Protein AF-A0A850BSG5-F1 (afdb_monomer)

Radius of gyration: 26.29 Å; Cα contacts (8 Å, |Δi|>4): 274; chains: 1; bounding box: 62×29×89 Å

pLDDT: mean 85.71, std 14.39, range [47.75, 98.56]

Solvent-accessible surface area (backbone atoms only — not comparable to full-atom values): 11241 Å² total; per-residue (Å²): 135,59,75,66,63,56,54,55,53,51,54,53,51,54,56,58,64,73,58,66,82,75,80,79,79,66,82,67,78,82,92,74,75,37,67,26,20,65,45,68,42,54,83,94,47,47,34,34,26,44,60,94,40,81,44,21,54,52,63,38,32,58,56,39,29,69,58,33,51,78,35,64,70,13,22,53,26,18,48,50,9,23,56,29,8,48,50,15,53,50,30,35,51,50,9,50,53,29,34,58,55,13,56,59,10,62,60,17,64,79,26,63,90,78,37,59,67,58,16,50,51,29,36,52,51,10,52,51,33,27,51,53,7,51,50,33,38,54,55,16,50,58,29,40,53,54,12,50,52,24,41,51,48,14,47,48,49,31,25,77,75,36,7,61,62,29,12,39,66,89,71,67,52,62,66,79,78,89,64,78,78,74,78,70,76,80,69,74,89,83,67,79,80,77,82,73,59,74,80,79,70,61,77,79,80,82,134

Sequence (207 aa):
MSSQTLQTLFACALGASLLGCTSGSTSYFPRMVARGELTLRYDNGFTIYGGNRVVAEGYGYEGLSDYVACVPEAASHAKSAESRGQTAITLSTLGVVFGLSGMGGLGGLYFIERDPAVMWAMLGGGVALAVTGVVLGGLSRGAKEDAHGHALDAVNYYNDAVGSFGATCEDLTYPAPAGPAQAAPAAPSGQVPRYTDPAEQAPEPPP

Mean predicted aligned error: 10.5 Å

Secondary structure (DSSP, 8-state):
--HHHHHHHHHHHHHHHHT-----------S---TT-EEEE-SSS-EEEETTEEEEETTT-TTHHHHTTTSHHHHHHHHHHHHHHHHHHHHHHHHHHHHHHHGGGGGGGGGTTT-HHHHHHHHHHHHHHHHHHHHHHHHHHHHHHHHHHHHHHHHHHHHHHTGGGT--TTT--PPPP--SPPPPP---TT-------GGGGSPPPP-

Foldseek 3Di:
DDPVVVVVVVVVVVVVVVVPPPPDADADDDPDWFQQAWDWGDDPATFIDRRPDTQAGHQQLPNQLVFLVVQVQLNVLSVLLNVLSVLLVVLLVQLVVLLVVLVQLCVLVVCVPPDVVSSCVSNVSSVVSNVSSVVSNVVSVVSSVSSVVSNVSSSVSSCVPQGVQRHTPVGSDGDDPPPPDDPDPPDPPDDDPPPDDPVVPPDDDDD

Nearest PDB structures (foldseek):
  2b5u-assembly2_C  TM=6.614E-01  e=1.528E+00  Escherichia coli
  7a0g-assembly1_FFF  TM=5.416E-01  e=9.833E-01  Serratia marcescens

Structure (mmCIF, N/CA/C/O backbone):
data_AF-A0A850BSG5-F1
#
_entry.id   AF-A0A850BSG5-F1
#
loop_
_atom_site.group_PDB
_atom_site.id
_atom_site.type_symbol
_atom_site.label_atom_id
_atom_site.label_alt_id
_atom_site.label_comp_id
_atom_site.label_asym_id
_atom_site.label_entity_id
_atom_site.label_seq_id
_atom_site.pdbx_PDB_ins_code
_atom_site.Cartn_x
_atom_site.Cartn_y
_atom_site.Cartn_z
_atom_site.occupancy
_atom_site.B_iso_or_equiv
_atom_site.auth_seq_id
_atom_site.auth_comp_id
_atom_site.auth_asym_id
_atom_site.auth_atom_id
_atom_site.pdbx_PDB_model_num
ATOM 1 N N . MET A 1 1 ? 39.739 -19.064 -18.554 1.00 52.19 1 MET A N 1
ATOM 2 C CA . MET A 1 1 ? 38.374 -18.517 -18.382 1.00 52.19 1 MET A CA 1
ATOM 3 C C . MET A 1 1 ? 38.121 -17.527 -19.500 1.00 52.19 1 MET A C 1
ATOM 5 O O . MET A 1 1 ? 38.971 -16.680 -19.736 1.00 52.19 1 MET A O 1
ATOM 9 N N . SER A 1 2 ? 37.026 -17.695 -20.241 1.00 62.06 2 SER A N 1
ATOM 10 C CA . SER A 1 2 ? 36.690 -16.833 -21.381 1.00 62.06 2 SER A CA 1
ATOM 11 C C . SER A 1 2 ? 36.275 -15.443 -20.887 1.00 62.06 2 SER A C 1
ATOM 13 O O . SER A 1 2 ? 35.616 -15.324 -19.852 1.00 62.06 2 SER A O 1
ATOM 15 N N . SER A 1 3 ? 36.621 -14.391 -21.628 1.00 66.88 3 SER A N 1
ATOM 16 C CA . SER A 1 3 ? 36.173 -13.015 -21.354 1.00 66.88 3 SER A CA 1
ATOM 17 C C . SER A 1 3 ? 34.642 -12.922 -21.195 1.00 66.88 3 SER A C 1
ATOM 19 O O . SER A 1 3 ? 34.152 -12.177 -20.347 1.00 66.88 3 SER A O 1
ATOM 21 N N . GLN A 1 4 ? 33.892 -13.791 -21.887 1.00 63.50 4 GLN A N 1
ATOM 22 C CA . GLN A 1 4 ? 32.432 -13.884 -21.776 1.00 63.50 4 GLN A CA 1
ATOM 23 C C . GLN A 1 4 ? 31.956 -14.366 -20.394 1.00 63.50 4 GLN A C 1
ATOM 25 O O . GLN A 1 4 ? 31.006 -13.816 -19.839 1.00 63.50 4 GLN A O 1
ATOM 30 N N . THR A 1 5 ? 32.639 -15.338 -19.776 1.00 64.94 5 THR A N 1
ATOM 31 C CA . THR A 1 5 ? 32.264 -15.818 -18.430 1.00 64.94 5 THR A CA 1
ATOM 32 C C . THR A 1 5 ? 32.451 -14.748 -17.351 1.00 64.94 5 THR A C 1
ATOM 34 O O . THR A 1 5 ? 31.674 -14.704 -16.402 1.00 64.94 5 THR A O 1
ATOM 37 N N . LEU A 1 6 ? 33.420 -13.840 -17.518 1.00 65.50 6 LEU A N 1
ATOM 38 C CA . LEU A 1 6 ? 33.676 -12.765 -16.556 1.00 65.50 6 LEU A CA 1
ATOM 39 C C . LEU A 1 6 ? 32.622 -11.644 -16.646 1.00 65.50 6 LEU A C 1
ATOM 41 O O . LEU A 1 6 ? 32.159 -11.160 -15.618 1.00 65.50 6 LEU A O 1
ATOM 45 N N . GLN A 1 7 ? 32.196 -11.273 -17.861 1.00 64.38 7 GLN A N 1
ATOM 46 C CA . GLN A 1 7 ? 31.157 -10.253 -18.074 1.00 64.38 7 GLN A CA 1
ATOM 47 C C . GLN A 1 7 ? 29.779 -10.701 -17.568 1.00 64.38 7 GLN A C 1
ATOM 49 O O . GLN A 1 7 ? 29.060 -9.910 -16.959 1.00 64.38 7 GLN A O 1
ATOM 54 N N . THR A 1 8 ? 29.434 -11.978 -17.761 1.00 64.81 8 THR A N 1
ATOM 55 C CA . THR A 1 8 ? 28.136 -12.521 -17.319 1.00 64.81 8 THR A CA 1
ATOM 56 C C . THR A 1 8 ? 28.024 -12.538 -15.787 1.00 64.81 8 THR A C 1
ATOM 58 O O . THR A 1 8 ? 26.991 -12.173 -15.231 1.00 64.81 8 THR A O 1
ATOM 61 N N . LEU A 1 9 ? 29.115 -12.881 -15.091 1.00 62.78 9 LEU A N 1
ATOM 62 C CA . LEU A 1 9 ? 29.182 -12.858 -13.625 1.00 62.78 9 LEU A CA 1
ATOM 63 C C . LEU A 1 9 ? 29.099 -11.434 -13.053 1.00 62.78 9 LEU A C 1
ATOM 65 O O . LEU A 1 9 ? 28.427 -11.224 -12.045 1.00 62.78 9 LEU A O 1
ATOM 69 N N . PHE A 1 10 ? 29.722 -10.448 -13.709 1.00 66.69 10 PHE A N 1
ATOM 70 C CA . PHE A 1 10 ? 29.686 -9.052 -13.258 1.00 66.69 10 PHE A CA 1
ATOM 71 C C . PHE A 1 10 ? 28.290 -8.422 -13.399 1.00 66.69 10 PHE A C 1
ATOM 73 O O . PHE A 1 10 ? 27.850 -7.710 -12.498 1.00 66.69 10 PHE A O 1
ATOM 80 N N . ALA A 1 11 ? 27.561 -8.722 -14.481 1.00 59.66 11 ALA A N 1
ATOM 81 C CA . ALA A 1 11 ? 26.198 -8.225 -14.688 1.00 59.66 11 ALA A CA 1
ATOM 82 C C . ALA A 1 11 ? 25.203 -8.788 -13.652 1.00 59.66 11 ALA A C 1
ATOM 84 O O . ALA A 1 11 ? 24.397 -8.039 -13.098 1.00 59.66 11 ALA A O 1
ATOM 85 N N . CYS A 1 12 ? 25.300 -10.082 -13.322 1.00 55.66 12 CYS A N 1
ATOM 86 C CA . CYS A 1 12 ? 24.490 -10.685 -12.259 1.00 55.66 12 CYS A CA 1
ATOM 87 C C . CYS A 1 12 ? 24.839 -10.131 -10.868 1.00 55.66 12 CYS A C 1
ATOM 89 O O . CYS A 1 12 ? 23.937 -9.890 -10.066 1.00 55.66 12 CYS A O 1
ATOM 91 N N . ALA A 1 13 ? 26.122 -9.884 -10.586 1.00 56.09 13 ALA A N 1
ATOM 92 C CA . ALA A 1 13 ? 26.559 -9.332 -9.304 1.00 56.09 13 ALA A CA 1
ATOM 93 C C . ALA A 1 13 ? 26.114 -7.868 -9.104 1.00 56.09 13 ALA A C 1
ATOM 95 O O . ALA A 1 13 ? 25.699 -7.506 -8.000 1.00 56.09 13 ALA A O 1
ATOM 96 N N . LEU A 1 14 ? 26.120 -7.040 -10.160 1.00 57.16 14 LEU A N 1
ATOM 97 C CA . LEU A 1 14 ? 25.603 -5.6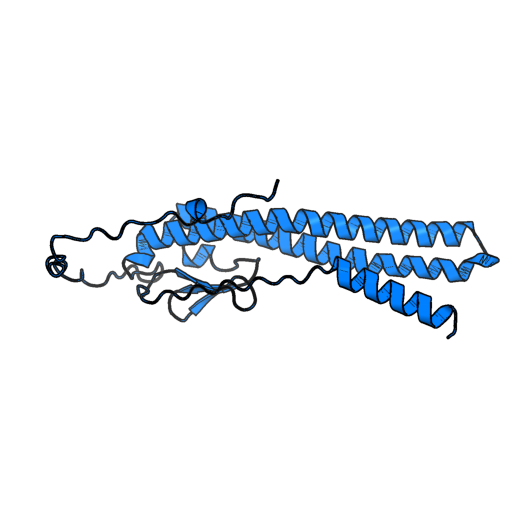64 -10.093 1.00 57.16 14 LEU A CA 1
ATOM 98 C C . LEU A 1 14 ? 24.073 -5.629 -9.927 1.00 57.16 14 LEU A C 1
ATOM 100 O O . LEU A 1 14 ? 23.552 -4.827 -9.155 1.00 57.16 14 LEU A O 1
ATOM 104 N N . GLY A 1 15 ? 23.351 -6.531 -10.601 1.00 59.12 15 GLY A N 1
ATOM 105 C CA . GLY A 1 15 ? 21.902 -6.670 -10.433 1.00 59.12 15 GLY A CA 1
ATOM 106 C C . GLY A 1 15 ? 21.505 -7.093 -9.014 1.00 59.12 15 GLY A C 1
ATOM 107 O O . GLY A 1 15 ? 20.565 -6.544 -8.448 1.00 59.12 15 GLY A O 1
ATOM 108 N N . ALA A 1 16 ? 22.256 -8.016 -8.404 1.00 55.72 16 ALA A N 1
ATOM 109 C CA . ALA A 1 16 ? 21.982 -8.504 -7.051 1.00 55.72 16 ALA A CA 1
ATOM 110 C C . ALA A 1 16 ? 22.294 -7.475 -5.947 1.00 55.72 16 ALA A C 1
ATOM 112 O O . ALA A 1 16 ? 21.615 -7.448 -4.924 1.00 55.72 16 ALA A O 1
ATOM 113 N N . SER A 1 17 ? 23.292 -6.609 -6.151 1.00 55.59 17 SER A N 1
ATOM 114 C CA . SER A 1 17 ? 23.687 -5.582 -5.173 1.00 55.59 17 SER A CA 1
ATOM 115 C C . SER A 1 17 ? 22.779 -4.346 -5.187 1.00 55.59 17 SER A C 1
ATOM 117 O O . SER A 1 17 ? 22.576 -3.735 -4.141 1.00 55.59 17 SER A O 1
ATOM 119 N N . LEU A 1 18 ? 22.152 -4.020 -6.325 1.00 53.94 18 LEU A N 1
ATOM 120 C CA . LEU A 1 18 ? 21.137 -2.957 -6.414 1.00 53.94 18 LEU A CA 1
ATOM 121 C C . LEU A 1 18 ? 19.767 -3.364 -5.852 1.00 53.94 18 LEU A C 1
ATOM 123 O O . LEU A 1 18 ? 18.946 -2.496 -5.560 1.00 53.94 18 LEU A O 1
ATOM 127 N N . LEU A 1 19 ? 19.512 -4.665 -5.690 1.00 54.53 19 LEU A N 1
ATOM 128 C CA . LEU A 1 19 ? 18.231 -5.164 -5.188 1.00 54.53 19 LEU A CA 1
ATOM 129 C C . LEU A 1 19 ? 18.102 -5.133 -3.664 1.00 54.53 19 LEU A C 1
ATOM 131 O O . LEU A 1 19 ? 16.996 -5.359 -3.191 1.00 54.53 19 LEU A O 1
ATOM 135 N N . GLY A 1 20 ? 19.167 -4.801 -2.917 1.00 47.75 20 GLY A N 1
ATOM 136 C CA . GLY A 1 20 ? 19.088 -4.303 -1.535 1.00 47.75 20 GLY A CA 1
ATOM 137 C C . GLY A 1 20 ? 18.032 -4.976 -0.651 1.00 47.75 20 GLY A C 1
ATOM 138 O O . GLY A 1 20 ? 17.283 -4.283 0.034 1.00 47.75 20 GLY A O 1
ATOM 139 N N . CYS A 1 21 ? 17.930 -6.308 -0.697 1.00 55.12 21 CYS A N 1
ATOM 140 C CA . CYS A 1 21 ? 16.940 -7.077 0.054 1.00 55.12 21 CYS A CA 1
ATOM 141 C C . CYS A 1 2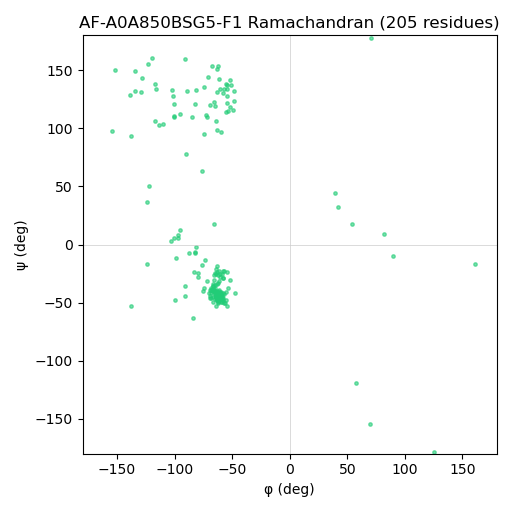1 ? 17.343 -7.163 1.532 1.00 55.12 21 CYS A C 1
ATOM 143 O O . CYS A 1 21 ? 17.626 -8.242 2.046 1.00 55.12 21 CYS A O 1
ATOM 145 N N . THR A 1 22 ? 17.403 -6.033 2.233 1.00 52.66 22 THR A N 1
ATOM 146 C CA . THR A 1 22 ? 17.451 -6.031 3.696 1.00 52.66 22 THR A CA 1
ATOM 147 C C . THR A 1 22 ? 16.012 -5.978 4.197 1.00 52.66 22 THR A C 1
ATOM 149 O O . THR A 1 22 ? 15.486 -4.922 4.542 1.00 52.66 22 THR A O 1
ATOM 152 N N . SER A 1 23 ? 15.324 -7.116 4.168 1.00 58.62 23 SER A N 1
ATOM 153 C CA . SER A 1 23 ? 14.007 -7.237 4.791 1.00 58.62 23 SER A CA 1
ATOM 154 C C . SER A 1 23 ? 14.198 -7.303 6.305 1.00 58.62 23 SER A C 1
ATOM 156 O O . SER A 1 23 ? 14.479 -8.364 6.856 1.00 58.62 23 SER A O 1
ATOM 158 N N . GLY A 1 24 ? 14.099 -6.161 6.984 1.00 55.75 24 GLY A N 1
ATOM 159 C CA . GLY A 1 24 ? 13.964 -6.141 8.436 1.00 55.75 24 G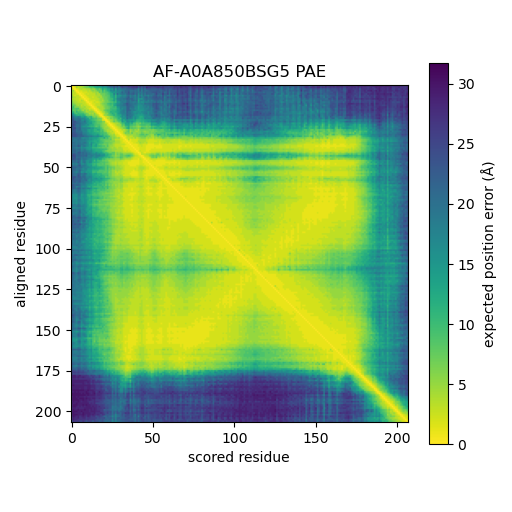LY A CA 1
ATOM 160 C C . GLY A 1 24 ? 12.567 -6.630 8.804 1.00 55.75 24 GLY A C 1
ATOM 161 O O . GLY A 1 24 ? 11.592 -5.937 8.532 1.00 55.75 24 GLY A O 1
ATOM 162 N N . SER A 1 25 ? 12.453 -7.824 9.385 1.00 58.16 25 SER A N 1
ATOM 163 C CA . SER A 1 25 ? 11.180 -8.306 9.923 1.00 58.16 25 SER A CA 1
ATOM 164 C C . SER A 1 25 ? 11.007 -7.764 11.338 1.00 58.16 25 SER A C 1
ATOM 166 O O . SER A 1 25 ? 11.709 -8.190 12.258 1.00 58.16 25 SER A O 1
ATOM 168 N N . THR A 1 26 ? 10.080 -6.833 11.530 1.00 61.78 26 THR A N 1
ATOM 169 C CA . THR A 1 26 ? 9.620 -6.453 12.866 1.00 61.78 26 THR A CA 1
ATOM 170 C C . THR A 1 26 ? 8.288 -7.148 13.117 1.00 61.78 26 THR A C 1
ATOM 172 O O . THR A 1 26 ? 7.276 -6.857 12.488 1.00 61.78 26 THR A O 1
ATOM 175 N N . SER A 1 27 ? 8.282 -8.123 14.023 1.00 63.88 27 SER A N 1
ATOM 176 C CA . SER A 1 27 ? 7.050 -8.795 14.427 1.00 63.88 27 SER A CA 1
ATOM 177 C C . SER A 1 27 ? 6.577 -8.223 15.760 1.00 63.88 27 SER A C 1
ATOM 179 O O . SER A 1 27 ? 7.205 -8.459 16.794 1.00 63.88 27 SER A O 1
ATOM 181 N N . TYR A 1 28 ? 5.475 -7.478 15.745 1.00 68.12 28 TYR A N 1
ATOM 182 C CA . TYR A 1 28 ? 4.747 -7.109 16.954 1.00 68.12 28 TYR A CA 1
ATOM 183 C C . TYR A 1 28 ? 3.537 -8.033 17.100 1.00 68.12 28 TYR A C 1
ATOM 185 O O . TYR A 1 28 ? 2.690 -8.096 16.213 1.00 68.12 28 TYR A O 1
ATOM 193 N N . PHE A 1 29 ? 3.467 -8.756 18.217 1.00 73.56 29 PHE A N 1
ATOM 194 C CA . PHE A 1 29 ? 2.321 -9.593 18.564 1.00 73.56 29 PHE A CA 1
ATOM 195 C C . PHE A 1 29 ? 1.694 -9.052 19.854 1.00 73.56 29 PHE A C 1
ATOM 197 O O . PHE A 1 29 ? 2.288 -9.223 20.927 1.00 73.56 29 PHE A O 1
ATOM 204 N N . PRO A 1 30 ? 0.528 -8.385 19.786 1.00 74.44 30 PRO A N 1
ATOM 205 C CA . PRO A 1 30 ? -0.164 -7.940 20.986 1.00 74.44 30 PRO A CA 1
ATOM 206 C C . PRO A 1 30 ? -0.566 -9.162 21.820 1.00 74.44 30 PRO A C 1
ATOM 208 O O . PRO A 1 30 ? -1.100 -10.141 21.302 1.00 74.44 30 PRO A O 1
ATOM 211 N N . ARG A 1 31 ? -0.271 -9.132 23.126 1.00 75.94 31 ARG A N 1
ATOM 212 C CA . ARG A 1 31 ? -0.580 -10.250 24.040 1.00 75.94 31 ARG A CA 1
ATOM 213 C C . ARG A 1 31 ? -2.041 -10.277 24.481 1.00 75.94 31 ARG A C 1
ATOM 215 O O . ARG A 1 31 ? -2.530 -11.325 24.887 1.00 75.94 31 ARG A O 1
ATOM 222 N N . MET A 1 32 ? -2.697 -9.125 24.449 1.00 80.44 32 MET A N 1
ATOM 223 C CA . MET A 1 32 ? -4.085 -8.923 24.844 1.00 80.44 32 MET A CA 1
ATOM 224 C C . MET A 1 32 ? -4.685 -7.982 23.810 1.00 80.44 32 MET A C 1
ATOM 226 O O . MET A 1 32 ? -4.088 -6.948 23.528 1.00 80.44 32 MET A O 1
ATOM 230 N N . VAL A 1 33 ? -5.818 -8.371 23.242 1.00 89.06 33 VAL A N 1
ATOM 231 C CA . VAL A 1 33 ? -6.535 -7.586 22.240 1.00 89.06 33 VAL A CA 1
ATOM 232 C C . VAL A 1 33 ? -8.003 -7.602 22.618 1.00 89.06 33 VAL A C 1
ATOM 234 O O . VAL A 1 33 ? -8.541 -8.674 22.924 1.00 89.06 33 VAL A O 1
ATOM 237 N N . ALA A 1 34 ? -8.657 -6.446 22.628 1.00 91.00 34 ALA A N 1
ATOM 238 C CA . ALA A 1 34 ? -10.098 -6.418 22.821 1.00 91.00 34 ALA A CA 1
ATOM 239 C C . ALA A 1 34 ? -10.805 -7.042 21.604 1.00 91.00 34 ALA A C 1
ATOM 241 O O . ALA A 1 34 ? -10.290 -7.028 20.488 1.00 91.00 34 ALA A O 1
ATOM 242 N N . ARG A 1 35 ? -12.012 -7.591 21.806 1.00 90.81 35 ARG A N 1
ATOM 243 C CA . ARG A 1 35 ? -12.793 -8.289 20.759 1.00 90.81 35 ARG A CA 1
ATOM 244 C C . ARG A 1 35 ? -12.868 -7.507 19.445 1.00 90.81 35 ARG A C 1
ATOM 246 O O . ARG A 1 35 ? -12.810 -8.107 18.377 1.00 90.81 35 ARG A O 1
ATOM 253 N N . GLY A 1 36 ? -13.058 -6.196 19.547 1.00 93.19 36 GLY A N 1
ATOM 254 C CA . GLY A 1 36 ? -13.253 -5.320 18.404 1.00 93.19 36 GLY A CA 1
ATOM 255 C C . GLY A 1 36 ? -12.038 -4.494 18.016 1.00 93.19 36 GLY A C 1
ATOM 256 O O . GLY A 1 36 ? -12.159 -3.695 17.096 1.00 93.19 36 GLY A O 1
ATOM 257 N N . GLU A 1 37 ? -10.901 -4.665 18.686 1.00 95.81 37 GLU A N 1
ATOM 258 C CA . GLU A 1 37 ? -9.678 -3.911 18.427 1.00 95.81 37 GLU A CA 1
ATOM 259 C C . GLU A 1 37 ? -9.010 -4.384 17.133 1.00 95.81 37 GLU A C 1
ATOM 261 O O . GLU A 1 37 ? -8.895 -5.582 16.852 1.00 95.81 37 GLU A O 1
ATOM 266 N N . LEU A 1 38 ? -8.583 -3.412 16.331 1.00 96.50 38 LEU A N 1
ATOM 267 C CA . LEU A 1 38 ? -7.815 -3.645 15.124 1.00 96.50 38 LEU A CA 1
ATOM 268 C C . LEU A 1 38 ? -6.342 -3.846 15.468 1.00 96.50 38 LEU A C 1
ATOM 270 O O . LEU A 1 38 ? -5.745 -3.053 16.194 1.00 96.50 38 LEU A O 1
ATOM 274 N N . THR A 1 39 ? -5.741 -4.883 14.894 1.00 95.00 39 THR A N 1
ATOM 275 C CA . THR A 1 39 ? -4.316 -5.190 15.039 1.00 95.00 39 THR A CA 1
ATOM 276 C C . THR A 1 39 ? -3.618 -5.252 13.700 1.00 95.00 39 THR A C 1
ATOM 278 O O . THR A 1 39 ? -4.226 -5.502 12.661 1.00 95.00 39 THR A O 1
ATOM 281 N N . LEU A 1 40 ? -2.313 -5.017 13.741 1.00 93.19 40 LEU A N 1
ATOM 282 C CA . LEU A 1 40 ? -1.453 -4.920 12.575 1.00 93.19 40 LEU A CA 1
ATOM 283 C C . LEU A 1 40 ? -0.438 -6.054 12.609 1.00 93.19 40 LEU A C 1
ATOM 285 O O . LEU A 1 40 ? 0.187 -6.294 13.644 1.00 93.19 40 LEU A O 1
ATOM 289 N N . ARG A 1 41 ? -0.252 -6.732 11.479 1.00 90.44 41 ARG A N 1
ATOM 290 C CA . ARG A 1 41 ? 0.780 -7.761 11.307 1.00 90.44 41 ARG A CA 1
ATOM 291 C C . ARG A 1 41 ? 1.608 -7.476 10.060 1.00 90.44 41 ARG A C 1
ATOM 293 O O . ARG A 1 41 ? 1.072 -7.021 9.053 1.00 90.44 41 ARG A O 1
ATOM 300 N N . TYR A 1 42 ? 2.904 -7.772 10.158 1.00 84.88 42 TYR A N 1
ATOM 301 C CA . TYR A 1 42 ? 3.920 -7.530 9.128 1.00 84.88 42 TYR A CA 1
ATOM 302 C C . TYR A 1 42 ? 4.617 -8.837 8.723 1.00 84.88 42 TYR A C 1
ATOM 304 O O . TYR A 1 42 ? 5.841 -8.934 8.753 1.00 84.88 42 TYR A O 1
ATOM 312 N N . ASP A 1 43 ? 3.837 -9.870 8.397 1.00 76.94 43 ASP A N 1
ATOM 313 C CA . ASP A 1 43 ? 4.394 -11.182 8.042 1.00 76.94 43 ASP A CA 1
ATOM 314 C C . ASP A 1 43 ? 4.800 -11.226 6.553 1.00 76.94 43 ASP A C 1
ATOM 316 O O . ASP A 1 43 ? 5.979 -11.332 6.233 1.00 76.94 43 ASP A O 1
ATOM 320 N N . ASN A 1 44 ? 3.837 -11.074 5.634 1.00 71.25 44 ASN A N 1
ATOM 321 C CA . ASN A 1 44 ? 4.045 -11.074 4.172 1.00 71.25 44 ASN A CA 1
ATOM 322 C C . ASN A 1 44 ? 3.512 -9.790 3.516 1.00 71.25 44 ASN A C 1
ATOM 324 O O . ASN A 1 44 ? 2.949 -9.799 2.423 1.00 71.25 44 ASN A O 1
ATOM 328 N N . GLY A 1 45 ? 3.669 -8.673 4.218 1.00 77.69 45 GLY A N 1
ATOM 329 C CA . GLY A 1 45 ? 3.036 -7.405 3.887 1.00 77.69 45 GLY A CA 1
ATOM 330 C C . GLY A 1 45 ? 2.247 -6.874 5.071 1.00 77.69 45 GLY A C 1
ATOM 331 O O . GLY A 1 45 ? 2.252 -7.460 6.152 1.00 77.69 45 GLY A O 1
ATOM 332 N N . PHE A 1 46 ? 1.609 -5.730 4.864 1.00 87.62 46 PHE A N 1
ATOM 333 C CA . PHE A 1 46 ? 0.791 -5.091 5.881 1.00 87.62 46 PHE A CA 1
ATOM 334 C C . PHE A 1 46 ? -0.591 -5.741 5.894 1.00 87.62 46 PHE A C 1
ATOM 336 O O . PHE A 1 46 ? -1.285 -5.729 4.880 1.00 87.62 46 PHE A O 1
ATOM 343 N N . THR A 1 47 ? -1.001 -6.310 7.021 1.00 93.56 47 THR A N 1
ATOM 344 C CA . THR A 1 47 ? -2.343 -6.882 7.165 1.00 93.56 47 THR A CA 1
ATOM 345 C C . THR A 1 47 ? -2.997 -6.347 8.428 1.00 93.56 47 THR A C 1
ATOM 347 O O . THR A 1 47 ? -2.398 -6.373 9.506 1.00 93.56 47 THR A O 1
ATOM 350 N N . ILE A 1 48 ? -4.234 -5.877 8.286 1.00 95.56 48 ILE A N 1
ATOM 351 C CA . ILE A 1 48 ? -5.072 -5.379 9.374 1.00 95.56 48 ILE A CA 1
ATOM 352 C C . ILE A 1 48 ? -6.072 -6.469 9.745 1.00 95.56 48 ILE A C 1
ATOM 354 O O . ILE A 1 48 ? -6.786 -6.985 8.884 1.00 95.56 48 ILE A O 1
ATOM 358 N N . TYR A 1 49 ? -6.141 -6.800 11.029 1.00 95.69 49 TYR A N 1
ATOM 359 C CA . TYR A 1 49 ? -7.043 -7.805 11.581 1.00 95.69 49 TYR A CA 1
ATOM 360 C C . TYR A 1 49 ? -8.021 -7.179 12.567 1.00 95.69 49 TYR A C 1
ATOM 362 O O . TYR A 1 49 ? -7.609 -6.403 13.419 1.00 95.69 49 TYR A O 1
ATOM 370 N N . GLY A 1 50 ? -9.287 -7.583 12.499 1.00 94.69 50 GLY A N 1
ATOM 371 C CA . GLY A 1 50 ? -10.290 -7.372 13.543 1.00 94.69 50 GLY A CA 1
ATOM 372 C C . GLY A 1 50 ? -10.619 -8.719 14.176 1.00 94.69 50 GLY A C 1
ATOM 373 O O . GLY A 1 50 ? -11.276 -9.560 13.555 1.00 94.69 50 GLY A O 1
ATOM 374 N N . GLY A 1 51 ? -10.093 -8.979 15.374 1.00 90.44 51 GLY A N 1
ATOM 375 C CA . GLY A 1 51 ? -10.101 -10.326 15.951 1.00 90.44 51 GLY A CA 1
ATOM 376 C C . GLY A 1 51 ? -9.394 -11.342 15.038 1.00 90.44 51 GLY A C 1
ATOM 377 O O . GLY A 1 51 ? -8.214 -11.197 14.737 1.00 90.44 51 GLY A O 1
ATOM 378 N N . ASN A 1 52 ? -10.120 -12.365 14.572 1.00 89.81 52 ASN A N 1
ATOM 379 C CA . ASN A 1 52 ? -9.588 -13.414 13.683 1.00 89.81 52 ASN A CA 1
ATOM 380 C C . ASN A 1 52 ? -9.883 -13.178 12.190 1.00 89.81 52 ASN A C 1
ATOM 382 O O . ASN A 1 52 ? -9.615 -14.053 11.366 1.00 89.81 52 ASN A O 1
ATOM 386 N N . ARG A 1 53 ? -10.475 -12.035 11.829 1.00 93.69 53 ARG A N 1
ATOM 387 C CA . ARG A 1 53 ? -10.836 -11.701 10.448 1.00 93.69 53 ARG A CA 1
ATOM 388 C C . ARG A 1 53 ? -9.819 -10.729 9.865 1.00 93.69 53 ARG A C 1
ATOM 390 O O . ARG A 1 53 ? -9.503 -9.721 10.492 1.00 93.69 53 ARG A O 1
ATOM 397 N N . VAL A 1 54 ? -9.360 -11.011 8.648 1.00 95.56 54 VAL A N 1
ATOM 398 C CA . VAL A 1 54 ? -8.620 -10.033 7.842 1.00 95.56 54 VAL A CA 1
ATOM 399 C C . VAL A 1 54 ? -9.595 -8.937 7.423 1.00 95.56 54 VAL A C 1
ATOM 401 O O . VAL A 1 54 ? -10.616 -9.217 6.794 1.00 95.56 54 VAL A O 1
ATOM 404 N N . VAL A 1 55 ? -9.292 -7.708 7.822 1.00 96.75 55 VAL A N 1
ATOM 405 C CA . VAL A 1 55 ? -10.063 -6.509 7.478 1.00 96.75 55 VAL A CA 1
ATOM 406 C C . VAL A 1 55 ? -9.523 -5.889 6.201 1.00 96.75 55 VAL A C 1
ATOM 408 O O . VAL A 1 55 ? -10.303 -5.545 5.324 1.00 96.75 55 VAL A O 1
ATOM 411 N N . ALA A 1 56 ? -8.199 -5.793 6.090 1.00 96.62 56 ALA A N 1
ATOM 412 C CA . ALA A 1 56 ? -7.527 -5.285 4.906 1.00 96.62 56 ALA A CA 1
ATOM 413 C C . ALA A 1 56 ? -6.135 -5.913 4.761 1.00 96.62 56 ALA A C 1
ATOM 415 O O . ALA A 1 56 ? -5.485 -6.237 5.760 1.00 96.62 56 ALA A O 1
ATOM 416 N N . GLU A 1 57 ? -5.661 -6.064 3.524 1.00 94.12 57 GLU A N 1
ATOM 417 C CA . GLU A 1 57 ? -4.362 -6.665 3.213 1.00 94.12 57 GLU A CA 1
ATOM 418 C C . GLU A 1 57 ? -3.581 -5.849 2.173 1.00 94.12 57 GLU A C 1
ATOM 420 O O . GLU A 1 57 ? -4.134 -5.206 1.276 1.00 94.12 57 GLU A O 1
ATOM 425 N N . GLY A 1 58 ? -2.257 -5.902 2.293 1.00 91.44 58 GLY A N 1
ATOM 426 C CA . GLY A 1 58 ? -1.320 -5.288 1.373 1.00 91.44 58 GLY A CA 1
ATOM 427 C C . GLY A 1 58 ? -1.334 -3.766 1.454 1.00 91.44 58 GLY A C 1
ATOM 428 O O . GLY A 1 58 ? -1.656 -3.164 2.474 1.00 91.44 58 GLY A O 1
ATOM 429 N N . TYR A 1 59 ? -0.947 -3.135 0.348 1.00 90.62 59 TYR A N 1
ATOM 430 C CA . TYR A 1 59 ? -0.898 -1.676 0.244 1.00 90.62 59 TYR A CA 1
ATOM 431 C C . TYR A 1 59 ? -2.230 -1.063 -0.191 1.00 90.62 59 TYR A C 1
ATOM 433 O O . TYR A 1 59 ? -2.323 0.153 -0.234 1.00 90.62 59 TYR A O 1
ATOM 441 N N . GLY A 1 60 ? -3.222 -1.873 -0.575 1.00 92.38 60 GLY A N 1
ATOM 442 C CA . GLY A 1 60 ? -4.485 -1.384 -1.132 1.00 92.38 60 GLY A CA 1
ATOM 443 C C . GLY A 1 60 ? -5.502 -0.964 -0.076 1.00 92.38 60 GLY A C 1
ATOM 444 O O . GLY A 1 60 ? -6.370 -0.159 -0.384 1.00 92.38 60 GLY A O 1
ATOM 445 N N . TYR A 1 61 ? -5.387 -1.493 1.146 1.00 96.06 61 TYR A N 1
ATOM 446 C CA . TYR A 1 61 ? -6.274 -1.210 2.283 1.00 96.06 61 TYR A CA 1
ATOM 447 C C . TYR A 1 61 ? -7.771 -1.425 2.037 1.00 96.06 61 TYR A C 1
ATOM 449 O O . TYR A 1 61 ? -8.593 -0.933 2.803 1.00 96.06 61 TYR A O 1
ATOM 457 N N . GLU A 1 62 ? -8.127 -2.165 0.988 1.00 96.31 62 GLU A N 1
ATOM 458 C CA . GLU A 1 62 ? -9.513 -2.360 0.579 1.00 96.31 62 GLU A CA 1
ATOM 459 C C . GLU A 1 62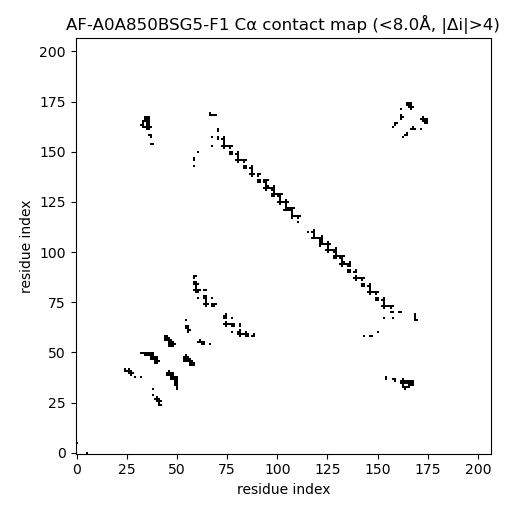 ? -10.336 -2.984 1.714 1.00 96.31 62 GLU A C 1
ATOM 461 O O . GLU A 1 62 ? -9.923 -3.976 2.317 1.00 96.31 62 GLU A O 1
ATOM 466 N N . GLY A 1 63 ? -11.487 -2.374 2.007 1.00 96.06 63 GLY A N 1
ATOM 467 C CA . GLY A 1 63 ? -12.401 -2.800 3.068 1.00 96.06 63 GLY A CA 1
ATOM 468 C C . GLY A 1 63 ? -12.135 -2.163 4.435 1.00 96.06 63 GLY A C 1
ATOM 469 O O . GLY A 1 63 ? -12.983 -2.277 5.324 1.00 96.06 63 GLY A O 1
ATOM 470 N N . LEU A 1 64 ? -11.016 -1.447 4.619 1.00 97.75 64 LEU A N 1
ATOM 471 C CA . LEU A 1 64 ? -10.736 -0.754 5.878 1.00 97.75 64 LEU A CA 1
ATOM 472 C C . LEU A 1 64 ? -11.764 0.348 6.142 1.00 97.75 64 LEU A C 1
ATOM 474 O O . LEU A 1 64 ? -12.252 0.460 7.265 1.00 97.75 64 LEU A O 1
ATOM 478 N N . SER A 1 65 ? -12.107 1.141 5.122 1.00 98.06 65 SER A N 1
ATOM 479 C CA . SER A 1 65 ? -13.032 2.269 5.271 1.00 98.06 65 SER A CA 1
ATOM 480 C C . SER A 1 65 ? -14.451 1.843 5.639 1.00 98.06 65 SER A C 1
ATOM 482 O O . SER A 1 65 ? -15.091 2.518 6.447 1.00 98.06 65 SER A O 1
ATOM 484 N N . ASP A 1 66 ? -14.908 0.703 5.121 1.00 97.88 66 ASP A N 1
ATOM 485 C CA . ASP A 1 66 ? -16.195 0.106 5.477 1.00 97.88 66 ASP A CA 1
ATOM 486 C C . ASP A 1 66 ? -16.184 -0.440 6.909 1.00 97.88 66 ASP A C 1
ATOM 488 O O . ASP A 1 66 ? -17.134 -0.233 7.665 1.00 97.88 66 ASP A O 1
ATOM 492 N N . TYR A 1 67 ? -15.092 -1.097 7.315 1.00 97.75 67 TYR A N 1
ATOM 493 C CA . TYR A 1 67 ? -14.974 -1.674 8.654 1.00 97.75 67 TYR A CA 1
ATOM 494 C C . TYR A 1 67 ? -15.000 -0.610 9.758 1.00 97.75 67 TYR A C 1
ATOM 496 O O . TYR A 1 67 ? -15.626 -0.816 10.795 1.00 97.75 67 TYR A O 1
ATOM 504 N N . VAL A 1 68 ? -14.345 0.536 9.540 1.00 98.06 68 VAL A N 1
ATOM 505 C CA . VAL A 1 68 ? -14.267 1.636 10.523 1.00 98.06 68 VAL A CA 1
ATOM 506 C C . VAL A 1 68 ? -15.324 2.725 10.302 1.00 98.06 68 VAL A C 1
ATOM 508 O O . VAL A 1 68 ? -15.243 3.794 10.906 1.00 98.06 68 VAL A O 1
ATOM 511 N N . ALA A 1 69 ? -16.332 2.479 9.458 1.00 98.12 69 ALA A N 1
ATOM 512 C CA . ALA A 1 69 ? -17.292 3.489 9.006 1.00 98.12 69 ALA A CA 1
ATOM 513 C C . ALA A 1 69 ? -18.082 4.183 10.134 1.00 98.12 69 ALA A C 1
ATOM 515 O O . ALA A 1 69 ? -18.576 5.294 9.941 1.00 98.12 69 ALA A O 1
ATOM 516 N N . CYS A 1 70 ? -18.201 3.555 11.309 1.00 98.12 70 CYS A N 1
ATOM 517 C CA . CYS A 1 70 ? -18.880 4.140 12.466 1.00 98.12 70 CYS A CA 1
ATOM 518 C C . CYS A 1 70 ? -18.085 5.261 13.163 1.00 98.12 70 CYS A C 1
ATOM 520 O O . CYS A 1 70 ? -18.667 5.997 13.958 1.00 98.12 70 CYS A O 1
ATOM 522 N N . VAL A 1 71 ? -16.789 5.415 12.863 1.00 98.19 71 VAL A N 1
ATOM 523 C CA . VAL A 1 71 ? -15.923 6.482 13.388 1.00 98.19 71 VAL A CA 1
ATOM 524 C C . VAL A 1 71 ? -15.516 7.390 12.217 1.00 98.19 71 VAL A C 1
ATOM 526 O O . VAL A 1 71 ? -14.661 6.999 11.418 1.00 98.19 71 VAL A O 1
ATOM 529 N N . PRO A 1 72 ? -16.124 8.583 12.060 1.00 98.06 72 PRO A N 1
ATOM 530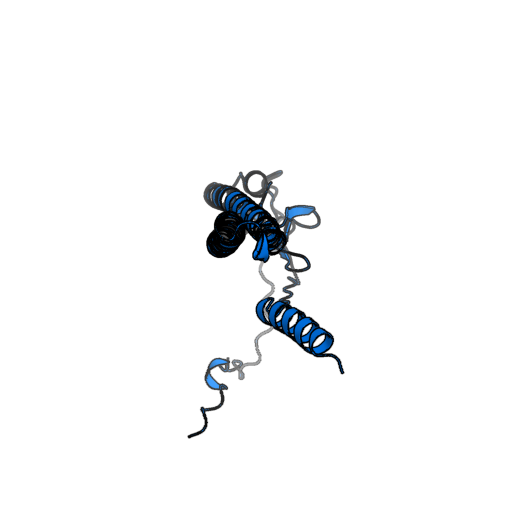 C CA . PRO A 1 72 ? -15.937 9.427 10.876 1.00 98.06 72 PRO A CA 1
ATOM 531 C C . PRO A 1 72 ? -14.476 9.777 10.568 1.00 98.06 72 PRO A C 1
ATOM 533 O O . PRO A 1 72 ? -14.060 9.742 9.407 1.00 98.06 72 PRO A O 1
ATOM 536 N N . GLU A 1 73 ? -13.688 10.082 11.598 1.00 98.44 73 GLU A N 1
ATOM 537 C CA . GLU A 1 73 ? -12.265 10.402 11.493 1.00 98.44 73 GLU A CA 1
ATOM 538 C C . GLU A 1 73 ? -11.481 9.197 10.962 1.00 98.44 73 GLU A C 1
ATOM 540 O O . GLU A 1 73 ? -10.744 9.319 9.979 1.00 98.44 73 GLU A O 1
ATOM 545 N N . ALA A 1 74 ? -11.715 8.012 11.535 1.00 98.31 74 ALA A N 1
ATOM 546 C CA . ALA A 1 74 ? -11.094 6.773 11.081 1.00 98.31 74 ALA A CA 1
ATOM 547 C C . ALA A 1 74 ? -11.464 6.458 9.624 1.00 98.31 74 ALA A C 1
ATOM 549 O O . ALA A 1 74 ? -10.596 6.115 8.824 1.00 98.31 74 ALA A O 1
ATOM 550 N N . ALA A 1 75 ? -12.734 6.636 9.249 1.00 98.50 75 ALA A N 1
ATOM 551 C CA . ALA A 1 75 ? -13.214 6.377 7.895 1.00 98.50 75 ALA A CA 1
ATOM 552 C C . ALA A 1 75 ? -12.588 7.324 6.856 1.00 98.50 75 ALA A C 1
ATOM 554 O O . ALA A 1 75 ? -12.279 6.907 5.738 1.00 98.50 75 ALA A O 1
ATOM 555 N N . SER A 1 76 ? -12.374 8.594 7.213 1.00 98.56 76 SER A N 1
ATOM 556 C CA . SER A 1 76 ? -11.689 9.574 6.358 1.00 98.56 76 SER A CA 1
ATOM 557 C C . SER A 1 76 ? -10.236 9.172 6.082 1.00 98.56 76 SER A C 1
ATOM 559 O O . SER A 1 76 ? -9.780 9.166 4.931 1.00 98.56 76 SER A O 1
ATOM 561 N N . HIS A 1 77 ? -9.521 8.767 7.133 1.00 98.44 77 HIS A N 1
ATOM 562 C CA . HIS A 1 77 ? -8.157 8.267 7.020 1.00 98.44 77 HIS A CA 1
ATOM 563 C C . HIS A 1 77 ? -8.099 6.961 6.221 1.00 98.44 77 HIS A C 1
ATOM 565 O O . HIS A 1 77 ? -7.299 6.853 5.296 1.00 98.44 77 HIS A O 1
ATOM 571 N N . ALA A 1 78 ? -9.007 6.018 6.469 1.00 98.25 78 ALA A N 1
ATOM 572 C CA . ALA A 1 78 ? -9.069 4.759 5.735 1.00 98.25 78 ALA A CA 1
ATOM 573 C C . ALA A 1 78 ? -9.293 4.961 4.226 1.00 98.25 78 ALA A C 1
ATOM 575 O O . ALA A 1 78 ? -8.577 4.378 3.418 1.00 98.25 78 ALA A O 1
ATOM 576 N N . LYS A 1 79 ? -10.201 5.862 3.824 1.00 98.44 79 LYS A N 1
ATOM 577 C CA . LYS A 1 79 ? -10.402 6.215 2.402 1.00 98.44 79 LYS A CA 1
ATOM 578 C C . LYS A 1 79 ? -9.153 6.825 1.771 1.00 98.44 79 LYS A C 1
ATOM 580 O O . LYS A 1 79 ? -8.830 6.558 0.613 1.00 98.44 79 LYS A O 1
ATOM 585 N N . SER A 1 80 ? -8.447 7.660 2.531 1.00 98.19 80 SER A N 1
ATOM 586 C CA . SER A 1 80 ? -7.189 8.258 2.080 1.00 98.19 80 SER A CA 1
ATOM 587 C C . SER A 1 80 ? -6.102 7.192 1.923 1.00 98.19 80 SER A C 1
ATOM 589 O O . SER A 1 80 ? -5.381 7.207 0.924 1.00 98.19 80 SER A O 1
ATOM 591 N N . ALA A 1 81 ? -6.034 6.230 2.848 1.00 97.50 81 ALA A N 1
ATOM 592 C CA . ALA A 1 81 ? -5.141 5.080 2.772 1.00 97.50 81 ALA A CA 1
ATOM 593 C C . ALA A 1 81 ? -5.429 4.219 1.535 1.00 97.50 81 ALA A C 1
ATOM 595 O O . ALA A 1 81 ? -4.507 3.926 0.779 1.00 97.50 81 ALA A O 1
ATOM 596 N N . GLU A 1 82 ? -6.696 3.889 1.273 1.00 97.50 82 GLU A N 1
ATOM 597 C CA . GLU A 1 82 ? -7.120 3.110 0.102 1.00 97.50 82 GLU A CA 1
ATOM 598 C C . GLU A 1 82 ? -6.741 3.802 -1.217 1.00 97.50 82 GLU A C 1
ATOM 600 O O . GLU A 1 82 ? -6.094 3.213 -2.085 1.00 97.50 82 GLU A O 1
ATOM 605 N N . SER A 1 83 ? -7.065 5.091 -1.357 1.00 97.62 83 SER A N 1
ATOM 606 C CA . SER A 1 83 ? -6.775 5.872 -2.569 1.00 97.62 83 SER A CA 1
ATOM 607 C C . SER A 1 83 ? -5.268 6.011 -2.843 1.00 97.62 83 SER A C 1
ATOM 609 O O . SER A 1 83 ? -4.786 5.790 -3.965 1.00 97.62 83 SER A O 1
ATOM 611 N N . ARG A 1 84 ? -4.482 6.331 -1.806 1.00 96.00 84 ARG A N 1
ATOM 612 C CA . ARG A 1 84 ? -3.014 6.411 -1.903 1.00 96.00 84 ARG A CA 1
ATOM 613 C C . ARG A 1 84 ? -2.402 5.040 -2.170 1.00 96.00 84 ARG A C 1
ATOM 615 O O . ARG A 1 84 ? -1.497 4.926 -2.998 1.00 96.00 84 ARG A O 1
ATOM 622 N N . GLY A 1 85 ? -2.954 4.006 -1.550 1.00 94.94 85 GLY A N 1
ATOM 623 C CA . GLY A 1 85 ? -2.590 2.611 -1.730 1.00 94.94 85 GLY A CA 1
ATOM 624 C C . GLY A 1 85 ? -2.746 2.116 -3.165 1.00 94.94 85 GLY A C 1
ATOM 625 O O . GLY A 1 85 ? -1.805 1.583 -3.760 1.00 94.94 85 GLY A O 1
ATOM 626 N N . GLN A 1 86 ? -3.902 2.373 -3.777 1.00 96.00 86 GLN A N 1
ATOM 627 C CA . GLN A 1 86 ? -4.152 2.054 -5.187 1.00 96.00 86 GLN A CA 1
ATOM 628 C C . GLN A 1 86 ? -3.209 2.816 -6.126 1.00 96.00 86 GLN A C 1
ATOM 630 O O . GLN A 1 86 ? -2.679 2.245 -7.088 1.00 96.00 86 GLN A O 1
ATOM 635 N N . THR A 1 87 ? -2.941 4.090 -5.827 1.00 94.69 87 THR A N 1
ATOM 636 C CA . THR A 1 87 ? -1.977 4.901 -6.584 1.00 94.69 87 THR A CA 1
ATOM 637 C C . THR A 1 87 ? -0.573 4.297 -6.505 1.00 94.69 87 THR A C 1
ATOM 639 O O . THR A 1 87 ? 0.087 4.115 -7.529 1.00 94.69 87 THR A O 1
ATOM 642 N N . ALA A 1 88 ? -0.132 3.913 -5.306 1.00 93.38 88 ALA A N 1
ATOM 643 C CA . ALA A 1 88 ? 1.139 3.238 -5.076 1.00 93.38 88 ALA A CA 1
ATOM 644 C C . ALA A 1 88 ? 1.265 1.927 -5.867 1.00 93.38 88 ALA A C 1
ATOM 646 O O . ALA A 1 88 ? 2.285 1.699 -6.524 1.00 93.38 88 ALA A O 1
ATOM 647 N N . ILE A 1 89 ? 0.240 1.072 -5.830 1.00 93.94 89 ILE A N 1
ATOM 648 C CA . ILE A 1 89 ? 0.217 -0.197 -6.574 1.00 93.94 89 ILE A CA 1
ATOM 649 C C . ILE A 1 89 ? 0.302 0.063 -8.081 1.00 93.94 89 ILE A C 1
ATOM 651 O O . ILE A 1 89 ? 1.084 -0.590 -8.777 1.00 93.94 89 ILE A O 1
ATOM 655 N N . THR A 1 90 ? -0.444 1.048 -8.581 1.00 95.94 90 THR A N 1
ATOM 656 C CA . THR A 1 90 ? -0.451 1.416 -10.003 1.00 95.94 90 THR A CA 1
ATOM 657 C C . THR A 1 90 ? 0.924 1.902 -10.456 1.00 95.94 90 THR A C 1
ATOM 659 O O . THR A 1 90 ? 1.475 1.381 -11.425 1.00 95.94 90 THR A O 1
ATOM 662 N N . LEU A 1 91 ? 1.524 2.847 -9.725 1.00 94.81 91 LEU A N 1
ATOM 663 C CA . LEU A 1 91 ? 2.859 3.372 -10.023 1.00 94.81 91 LEU A CA 1
ATOM 664 C C . LEU A 1 91 ? 3.930 2.280 -9.966 1.00 94.81 91 LEU A C 1
ATOM 666 O O . LEU A 1 91 ? 4.789 2.216 -10.842 1.00 94.81 91 LEU A O 1
ATOM 670 N N . SER A 1 92 ? 3.860 1.394 -8.969 1.00 92.88 92 SER A N 1
ATOM 671 C CA . SER A 1 92 ? 4.795 0.276 -8.826 1.00 92.88 92 SER A CA 1
ATOM 672 C C . SER A 1 92 ? 4.671 -0.706 -9.995 1.00 92.88 92 SER A C 1
ATOM 674 O O . SER A 1 92 ? 5.683 -1.111 -10.562 1.00 92.88 92 SER A O 1
ATOM 676 N N . THR A 1 93 ? 3.443 -1.064 -10.382 1.00 95.88 93 THR A N 1
ATOM 677 C CA . THR A 1 93 ? 3.177 -1.975 -11.506 1.00 95.88 93 THR A CA 1
ATOM 678 C C . THR A 1 93 ? 3.668 -1.380 -12.820 1.00 95.88 93 THR A C 1
ATOM 680 O O . THR A 1 93 ? 4.403 -2.038 -13.555 1.00 95.88 93 THR A O 1
ATOM 683 N N . LEU A 1 94 ? 3.337 -0.114 -13.096 1.00 95.69 94 LEU A N 1
ATO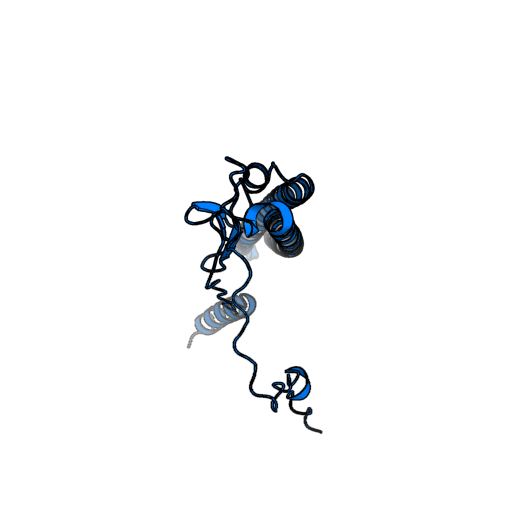M 684 C CA . LEU A 1 94 ? 3.833 0.591 -14.279 1.00 95.69 94 LEU A CA 1
ATOM 685 C C . LEU A 1 94 ? 5.359 0.687 -14.271 1.00 95.69 94 LEU A C 1
ATOM 687 O O . LEU A 1 94 ? 5.986 0.461 -15.302 1.00 95.69 94 LEU A O 1
ATOM 691 N N . GLY A 1 95 ? 5.959 0.953 -13.110 1.00 93.62 95 GLY A N 1
ATOM 692 C CA . GLY A 1 95 ? 7.407 0.978 -12.935 1.00 93.62 95 GLY A CA 1
ATOM 693 C C . GLY A 1 95 ? 8.074 -0.325 -13.376 1.00 93.62 95 GLY A C 1
ATOM 694 O O . GLY A 1 95 ? 9.017 -0.306 -14.167 1.00 93.62 95 GLY A O 1
ATOM 695 N N . VAL A 1 96 ? 7.535 -1.464 -12.930 1.00 94.62 96 VAL A N 1
ATOM 696 C CA . VAL A 1 96 ? 8.013 -2.799 -13.321 1.00 94.62 96 VAL A CA 1
ATOM 697 C C . VAL A 1 96 ? 7.799 -3.052 -14.813 1.00 94.62 96 VAL A C 1
ATOM 699 O O . VAL A 1 96 ? 8.729 -3.480 -15.493 1.00 94.62 96 VAL A O 1
ATOM 702 N N . VAL A 1 97 ? 6.609 -2.759 -15.346 1.00 96.62 97 VAL A N 1
ATOM 703 C CA . VAL A 1 97 ? 6.290 -2.977 -16.766 1.00 96.62 97 VAL A CA 1
ATOM 704 C C . VAL A 1 97 ? 7.216 -2.167 -17.671 1.00 96.62 97 VAL A C 1
ATOM 706 O O . VAL A 1 97 ? 7.774 -2.725 -18.616 1.00 96.62 97 VAL A O 1
ATOM 709 N N . PHE A 1 98 ? 7.429 -0.882 -17.385 1.00 94.56 98 PHE A N 1
ATOM 710 C CA . PHE A 1 98 ? 8.345 -0.042 -18.159 1.00 94.56 98 PHE A CA 1
ATOM 711 C C . PHE A 1 98 ? 9.803 -0.465 -17.992 1.00 94.56 98 PHE A C 1
ATOM 713 O O . PHE A 1 98 ? 10.531 -0.518 -18.983 1.00 94.56 98 PHE A O 1
ATOM 720 N N . GLY A 1 99 ? 10.209 -0.843 -16.777 1.00 92.75 99 GLY A N 1
ATOM 721 C CA . GLY A 1 99 ? 11.538 -1.388 -16.508 1.00 92.75 99 GLY A CA 1
ATOM 722 C C . GLY A 1 99 ? 11.841 -2.625 -17.355 1.00 92.75 99 GLY A C 1
ATOM 723 O O . GLY A 1 99 ? 12.858 -2.672 -18.044 1.00 92.75 99 GLY A O 1
ATOM 724 N N . LEU A 1 100 ? 10.923 -3.597 -17.368 1.00 94.00 100 LEU A N 1
ATOM 725 C CA . LEU A 1 100 ? 11.053 -4.818 -18.169 1.00 94.00 100 LEU A CA 1
ATOM 726 C C . LEU A 1 100 ? 10.955 -4.533 -19.671 1.00 94.00 100 LEU A C 1
ATOM 728 O O . LEU A 1 100 ? 11.744 -5.063 -20.450 1.00 94.00 100 LEU A O 1
ATOM 732 N N . SER A 1 101 ? 10.037 -3.659 -20.089 1.00 93.50 101 SER A N 1
ATOM 733 C CA . SER A 1 101 ? 9.891 -3.268 -21.500 1.00 93.50 101 SER A CA 1
ATOM 734 C C . SER A 1 101 ? 11.149 -2.579 -22.033 1.00 93.50 101 SER A C 1
ATOM 736 O O . SER A 1 101 ? 11.519 -2.782 -23.190 1.00 93.50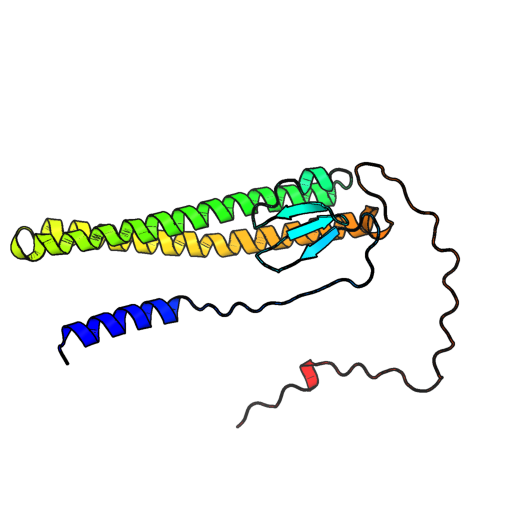 101 SER A O 1
ATOM 738 N N . GLY A 1 102 ? 11.856 -1.827 -21.183 1.00 93.38 102 GLY A N 1
ATOM 739 C CA . GLY A 1 102 ? 13.133 -1.200 -21.516 1.00 93.38 102 GLY A CA 1
ATOM 740 C C . GLY A 1 102 ? 14.209 -2.196 -21.961 1.00 93.38 102 GLY A C 1
ATOM 741 O O . GLY A 1 102 ? 15.026 -1.869 -22.823 1.00 93.38 102 GLY A O 1
ATOM 742 N N . MET A 1 103 ? 14.162 -3.447 -21.481 1.00 93.19 103 MET A N 1
ATOM 743 C CA . MET A 1 103 ? 15.082 -4.505 -21.923 1.00 93.19 103 MET A CA 1
ATOM 744 C C . MET A 1 103 ? 14.937 -4.825 -23.416 1.00 93.19 103 MET A C 1
ATOM 746 O O . MET A 1 103 ? 15.911 -5.234 -24.048 1.00 93.19 103 MET A O 1
ATOM 750 N N . GLY A 1 104 ? 13.763 -4.581 -24.010 1.00 92.19 104 GLY A N 1
ATOM 751 C CA . GLY A 1 104 ? 13.542 -4.725 -25.450 1.00 92.19 104 GLY A CA 1
ATOM 752 C C . GLY A 1 104 ? 14.460 -3.834 -26.295 1.00 92.19 104 GLY A C 1
ATOM 753 O O . GLY A 1 104 ? 14.807 -4.204 -27.417 1.00 92.19 104 GLY A O 1
ATOM 754 N N . GLY A 1 105 ? 14.943 -2.713 -25.745 1.00 93.75 105 GLY A N 1
ATOM 755 C CA . GLY A 1 105 ? 15.902 -1.840 -26.424 1.00 93.75 105 GLY A CA 1
ATOM 756 C C . GLY A 1 105 ? 17.247 -2.505 -26.725 1.00 93.75 105 GLY A C 1
ATOM 757 O O . GLY A 1 105 ? 17.906 -2.126 -27.692 1.00 93.75 105 GLY A O 1
ATOM 758 N N . LEU A 1 106 ? 17.626 -3.555 -25.982 1.00 94.12 106 LEU A N 1
ATOM 759 C CA . LEU A 1 106 ? 18.822 -4.356 -26.278 1.00 94.12 106 LEU A CA 1
ATOM 760 C C . LEU A 1 106 ? 18.721 -5.081 -27.627 1.00 94.12 106 LEU A C 1
ATOM 762 O O . LEU A 1 106 ? 19.749 -5.386 -28.231 1.00 94.12 106 LEU A O 1
ATOM 766 N N . GLY A 1 107 ? 17.506 -5.286 -28.149 1.00 94.31 107 GLY A N 1
ATOM 767 C CA . GLY A 1 107 ? 17.286 -5.768 -29.513 1.00 94.31 107 GLY A CA 1
ATOM 768 C C . GLY A 1 107 ? 17.924 -4.870 -30.580 1.00 94.31 107 GLY A C 1
ATOM 769 O O . GLY A 1 107 ? 18.276 -5.360 -31.650 1.00 94.31 107 GLY A O 1
ATOM 770 N N . GLY A 1 108 ? 18.178 -3.592 -30.270 1.00 92.12 108 GLY A N 1
ATOM 771 C CA . GLY A 1 108 ? 18.913 -2.671 -31.137 1.00 92.12 108 GLY A CA 1
ATOM 772 C C . GLY A 1 108 ? 20.320 -3.151 -31.499 1.00 92.12 108 GLY A C 1
ATOM 773 O O . GLY A 1 108 ? 20.786 -2.869 -32.600 1.00 92.12 108 GLY A O 1
ATOM 774 N N . LEU A 1 109 ? 20.971 -3.945 -30.638 1.00 94.06 109 LEU A N 1
ATOM 775 C CA . LEU A 1 109 ? 22.306 -4.502 -30.901 1.00 94.06 109 LEU A CA 1
ATOM 776 C C . LEU A 1 109 ? 22.340 -5.408 -32.140 1.00 94.06 109 LEU A C 1
ATOM 778 O O . LEU A 1 109 ? 23.387 -5.549 -32.765 1.00 94.06 109 LEU A O 1
ATOM 782 N N . TYR A 1 110 ? 21.197 -5.966 -32.548 1.00 96.38 110 TYR A N 1
ATOM 783 C CA . TYR A 1 110 ? 21.076 -6.711 -33.801 1.00 96.38 110 TYR A CA 1
ATOM 784 C C . TYR A 1 110 ? 21.394 -5.855 -35.044 1.00 96.38 110 TYR A C 1
ATOM 786 O O . TYR A 1 110 ? 21.810 -6.382 -36.075 1.00 96.38 110 TYR A O 1
ATOM 794 N N . PHE A 1 111 ? 21.224 -4.533 -34.955 1.00 95.25 111 PHE A N 1
ATOM 795 C CA . PHE A 1 111 ? 21.403 -3.594 -36.063 1.00 95.25 111 PHE A CA 1
ATOM 796 C C . PHE A 1 111 ? 22.772 -2.906 -36.083 1.00 95.25 111 PHE A C 1
ATOM 798 O O . PHE A 1 111 ? 22.979 -2.029 -36.919 1.00 95.25 111 PHE A O 1
ATOM 805 N N . ILE A 1 112 ? 23.718 -3.315 -35.230 1.00 95.06 112 ILE A N 1
ATOM 806 C CA . ILE A 1 112 ? 25.016 -2.639 -35.061 1.00 95.06 112 ILE A CA 1
ATOM 807 C C . ILE A 1 112 ? 25.799 -2.443 -36.369 1.00 95.06 112 ILE A C 1
ATOM 809 O O . ILE A 1 112 ? 26.395 -1.390 -36.575 1.00 95.06 112 ILE A O 1
ATOM 813 N N . GLU A 1 113 ? 25.742 -3.413 -37.282 1.00 95.44 113 GLU A N 1
ATOM 814 C CA . GLU A 1 113 ? 26.402 -3.345 -38.595 1.00 95.44 113 GLU A CA 1
ATOM 815 C C . GLU A 1 113 ? 25.459 -2.934 -39.738 1.00 95.44 113 GLU A C 1
ATOM 817 O O . GLU A 1 113 ? 25.916 -2.670 -40.847 1.00 95.44 113 GLU A O 1
ATOM 822 N N . ARG A 1 114 ? 24.141 -2.906 -39.500 1.00 96.38 114 ARG A N 1
ATOM 823 C CA . ARG A 1 114 ? 23.131 -2.716 -40.556 1.00 96.38 114 ARG A CA 1
ATOM 824 C C . ARG A 1 114 ? 22.626 -1.288 -40.632 1.00 96.38 114 ARG A C 1
ATOM 826 O O . ARG A 1 114 ? 22.528 -0.733 -41.719 1.00 96.38 114 ARG A O 1
ATOM 833 N N . ASP A 1 115 ? 22.270 -0.733 -39.481 1.00 97.31 115 ASP A N 1
ATOM 834 C CA . ASP A 1 115 ? 21.687 0.596 -39.375 1.00 97.31 115 ASP A CA 1
ATOM 835 C C . ASP A 1 115 ? 21.977 1.172 -37.976 1.00 97.31 115 ASP A C 1
ATOM 837 O O . ASP A 1 115 ? 21.274 0.861 -37.004 1.00 97.31 115 ASP A O 1
ATOM 841 N N . PRO A 1 116 ? 23.020 2.011 -37.844 1.00 95.12 116 PRO A N 1
ATOM 842 C CA . PRO A 1 116 ? 23.388 2.584 -36.558 1.00 95.12 116 PRO A CA 1
ATOM 843 C C . PRO A 1 116 ? 22.316 3.539 -36.018 1.00 95.12 116 PRO A C 1
ATOM 845 O O . PRO A 1 116 ? 22.209 3.690 -34.802 1.00 95.12 116 PRO A O 1
ATOM 848 N N . ALA A 1 117 ? 21.506 4.165 -36.879 1.00 97.25 117 ALA A N 1
ATOM 849 C CA . ALA A 1 117 ? 20.438 5.052 -36.432 1.00 97.25 117 ALA A CA 1
ATOM 850 C C . ALA A 1 117 ? 19.321 4.251 -35.751 1.00 97.25 117 ALA A C 1
ATOM 852 O O . ALA A 1 117 ? 18.889 4.613 -34.656 1.00 97.25 117 ALA A O 1
ATOM 853 N N . VAL A 1 118 ? 18.914 3.121 -36.341 1.00 95.94 118 VAL A N 1
ATOM 854 C CA . VAL A 1 118 ? 17.938 2.203 -35.728 1.00 95.94 118 VAL A CA 1
ATOM 855 C C . VAL A 1 118 ? 18.486 1.597 -34.435 1.00 95.94 118 VAL A C 1
ATOM 857 O O . VAL A 1 118 ? 17.769 1.566 -33.434 1.00 95.94 118 VAL A O 1
ATOM 860 N N . MET A 1 119 ? 19.759 1.183 -34.411 1.00 97.12 119 MET A N 1
ATOM 861 C CA . MET A 1 119 ? 20.410 0.685 -33.191 1.00 97.12 119 MET A CA 1
ATOM 862 C C . MET A 1 119 ? 20.305 1.703 -32.046 1.00 97.12 119 MET A C 1
ATOM 864 O O . MET A 1 119 ? 19.839 1.359 -30.957 1.00 97.12 119 MET A O 1
ATOM 868 N N . TRP A 1 120 ? 20.718 2.953 -32.283 1.00 97.00 120 TRP A N 1
ATOM 869 C CA . TRP A 1 120 ? 20.681 4.004 -31.264 1.00 97.00 120 TRP A CA 1
ATOM 870 C C . TRP A 1 120 ? 19.259 4.387 -30.864 1.00 97.00 120 TRP A C 1
ATOM 872 O O . TRP A 1 120 ? 19.018 4.633 -29.683 1.00 97.00 120 TRP A O 1
ATOM 882 N N . ALA A 1 121 ? 18.308 4.389 -31.801 1.00 96.94 121 ALA A N 1
ATOM 883 C CA . ALA A 1 121 ? 16.905 4.645 -31.495 1.00 96.94 121 ALA A CA 1
ATOM 884 C C . ALA A 1 121 ? 16.323 3.572 -30.560 1.00 96.94 121 ALA A C 1
ATOM 886 O O . ALA A 1 121 ? 15.668 3.908 -29.574 1.00 96.94 121 ALA A O 1
ATOM 887 N N . MET A 1 122 ? 16.597 2.289 -30.818 1.00 96.50 122 MET A N 1
ATOM 888 C CA . MET A 1 122 ? 16.117 1.192 -29.971 1.00 96.50 122 MET A CA 1
ATOM 889 C C . MET A 1 122 ? 16.798 1.179 -28.601 1.00 96.50 122 MET A C 1
ATOM 891 O O . MET A 1 122 ? 16.110 1.077 -27.585 1.00 96.50 122 MET A O 1
ATOM 895 N N . LEU A 1 123 ? 18.127 1.327 -28.552 1.00 96.25 123 LEU A N 1
ATOM 896 C CA . LEU A 1 123 ? 18.867 1.389 -27.288 1.00 96.25 123 LEU A CA 1
ATOM 897 C C . LEU A 1 123 ? 18.444 2.599 -26.453 1.00 96.25 123 LEU A C 1
ATOM 899 O O . LEU A 1 123 ? 18.125 2.451 -25.275 1.00 96.25 123 LEU A O 1
ATOM 903 N N . GLY A 1 124 ? 18.391 3.784 -27.066 1.00 95.25 124 GLY A N 1
ATOM 904 C CA . GLY A 1 124 ? 17.958 5.016 -26.410 1.00 95.25 124 GLY A CA 1
ATOM 905 C C . GLY A 1 124 ? 16.517 4.926 -25.911 1.00 95.25 124 GLY A C 1
ATOM 906 O O . GLY A 1 124 ? 16.245 5.289 -24.769 1.00 95.25 124 GLY A O 1
ATOM 907 N N . GLY A 1 125 ? 15.613 4.365 -26.720 1.00 96.81 125 GLY A N 1
ATOM 908 C CA . GLY A 1 125 ? 14.231 4.102 -26.322 1.00 96.81 125 GLY A CA 1
ATOM 909 C C . GLY A 1 125 ? 14.134 3.142 -25.134 1.00 96.81 125 GLY A C 1
ATOM 910 O O . GLY A 1 125 ? 13.415 3.421 -24.177 1.00 96.81 125 GLY A O 1
ATOM 911 N N . GLY A 1 126 ? 14.906 2.052 -25.144 1.00 96.12 126 GLY A N 1
ATOM 912 C CA . GLY A 1 126 ? 14.957 1.103 -24.031 1.00 96.12 126 GLY A CA 1
ATOM 913 C C . GLY A 1 126 ? 15.462 1.725 -22.730 1.00 96.12 126 GLY A C 1
ATOM 914 O O . GLY A 1 126 ? 14.842 1.549 -21.683 1.00 96.12 126 GLY A O 1
ATOM 915 N N . VAL A 1 127 ? 16.545 2.508 -22.800 1.00 96.44 127 VAL A N 1
ATOM 916 C CA . VAL A 1 127 ? 17.084 3.243 -21.643 1.00 96.44 127 VAL A CA 1
ATOM 917 C C . VAL A 1 127 ? 16.060 4.242 -21.109 1.00 96.44 127 VAL A C 1
ATOM 919 O O . VAL A 1 127 ? 15.844 4.291 -19.900 1.00 96.44 127 VAL A O 1
ATOM 922 N N . ALA A 1 128 ? 15.395 5.001 -21.983 1.00 96.75 128 ALA A N 1
ATOM 923 C CA . ALA A 1 128 ? 14.371 5.955 -21.570 1.00 96.75 128 ALA A CA 1
ATOM 924 C C . ALA A 1 128 ? 13.223 5.263 -20.816 1.00 96.75 128 ALA A C 1
ATOM 926 O O . ALA A 1 128 ? 12.877 5.692 -19.717 1.00 96.75 128 ALA A O 1
ATOM 927 N N . LEU A 1 129 ? 12.698 4.151 -21.346 1.00 96.25 129 LEU A N 1
ATOM 928 C CA . LEU A 1 129 ? 11.657 3.364 -20.675 1.00 96.25 129 LEU A CA 1
ATOM 929 C C . LEU A 1 129 ? 12.128 2.811 -19.325 1.00 96.25 129 LEU A C 1
ATOM 931 O O . LEU A 1 129 ? 11.391 2.890 -18.344 1.00 96.25 129 LEU A O 1
ATOM 935 N N . ALA A 1 130 ? 13.360 2.302 -19.249 1.00 93.62 130 ALA A N 1
ATOM 936 C CA . ALA A 1 130 ? 13.916 1.793 -18.001 1.00 93.62 130 ALA A CA 1
ATOM 937 C C . ALA A 1 130 ? 14.026 2.896 -16.933 1.00 93.62 130 ALA A C 1
ATOM 939 O O . ALA A 1 130 ? 13.611 2.692 -15.791 1.00 93.62 130 ALA A O 1
ATOM 940 N N . VAL A 1 131 ? 14.512 4.087 -17.306 1.00 95.31 131 VAL A N 1
ATOM 941 C CA . VAL A 1 131 ? 14.586 5.256 -16.412 1.00 95.31 131 VAL A CA 1
ATOM 942 C C . VAL A 1 131 ? 13.193 5.683 -15.953 1.00 95.31 131 VAL A C 1
ATOM 944 O O . VAL A 1 131 ? 12.985 5.884 -14.756 1.00 95.31 131 VAL A O 1
ATOM 947 N N . THR A 1 132 ? 12.218 5.768 -16.863 1.00 95.75 132 THR A N 1
ATOM 948 C CA . THR A 1 132 ? 10.819 6.047 -16.503 1.00 95.75 132 THR A CA 1
ATOM 949 C C . THR A 1 132 ? 10.290 5.016 -15.507 1.00 95.75 132 THR A C 1
ATOM 951 O O . THR A 1 132 ? 9.666 5.393 -14.514 1.00 95.75 132 THR A O 1
ATOM 954 N N . GLY A 1 133 ? 10.592 3.732 -15.715 1.00 93.81 133 GLY A N 1
ATOM 955 C CA . GLY A 1 133 ? 10.217 2.657 -14.801 1.00 93.81 133 GLY A CA 1
ATOM 956 C C . GLY A 1 133 ? 10.762 2.860 -13.383 1.00 93.81 133 GLY A C 1
ATOM 957 O O . GLY A 1 133 ? 10.017 2.766 -12.406 1.00 93.81 133 GLY A O 1
ATOM 958 N N . VAL A 1 134 ? 12.042 3.227 -13.265 1.00 94.00 134 VAL A N 1
ATOM 959 C CA . VAL A 1 134 ? 12.690 3.523 -11.976 1.00 94.00 134 VAL A CA 1
ATOM 960 C C . VAL A 1 134 ? 12.059 4.735 -11.290 1.00 94.00 134 VAL A C 1
ATOM 962 O O . VAL A 1 134 ? 11.793 4.675 -10.090 1.00 94.00 134 VAL A O 1
ATOM 965 N N . VAL A 1 135 ? 11.775 5.816 -12.026 1.00 95.50 135 VAL A N 1
ATOM 966 C CA . VAL A 1 135 ? 11.135 7.021 -11.467 1.00 95.50 135 VAL A CA 1
ATOM 967 C C . VAL A 1 135 ? 9.751 6.694 -10.906 1.00 95.50 135 VAL A C 1
ATOM 969 O O . VAL A 1 135 ? 9.454 7.055 -9.768 1.00 95.50 135 VAL A O 1
ATOM 972 N N . LEU A 1 136 ? 8.922 5.961 -11.655 1.00 94.00 136 LEU A N 1
ATOM 973 C CA . LEU A 1 136 ? 7.594 5.540 -11.193 1.00 94.00 136 LEU A CA 1
ATOM 974 C C . LEU A 1 136 ? 7.682 4.627 -9.964 1.00 94.00 136 LEU A C 1
ATOM 976 O O . LEU A 1 136 ? 6.939 4.814 -9.000 1.00 94.00 136 LEU A O 1
ATOM 980 N N . GLY A 1 137 ? 8.639 3.695 -9.952 1.00 92.06 137 GLY A N 1
ATOM 981 C CA . GLY A 1 137 ? 8.933 2.869 -8.782 1.00 92.06 137 GLY A CA 1
ATOM 982 C C . GLY A 1 137 ? 9.348 3.699 -7.561 1.00 92.06 137 GLY A C 1
ATOM 983 O O . GLY A 1 137 ? 8.883 3.432 -6.453 1.00 92.06 137 GLY A O 1
ATOM 984 N N . GLY A 1 138 ? 10.155 4.744 -7.753 1.00 91.50 138 GLY A N 1
ATOM 985 C CA . GLY A 1 138 ? 10.534 5.696 -6.707 1.00 91.50 138 GLY A CA 1
ATOM 986 C C . GLY A 1 138 ? 9.337 6.462 -6.142 1.00 91.50 138 GLY A C 1
ATOM 987 O O . GLY A 1 138 ? 9.132 6.459 -4.931 1.00 91.50 138 GLY A O 1
ATOM 988 N N . LEU A 1 139 ? 8.500 7.038 -7.010 1.00 92.19 139 LEU A N 1
ATOM 989 C CA . LEU A 1 139 ? 7.272 7.740 -6.610 1.00 92.19 139 LEU A CA 1
ATOM 990 C C . LEU A 1 139 ? 6.280 6.817 -5.891 1.00 92.19 139 LEU A C 1
ATOM 992 O O . LEU A 1 139 ? 5.574 7.256 -4.984 1.00 92.19 139 LEU A O 1
ATOM 996 N N . SER A 1 140 ? 6.264 5.524 -6.239 1.00 92.69 140 SER A N 1
ATOM 997 C CA . SER A 1 140 ? 5.431 4.543 -5.540 1.00 92.69 140 SER A CA 1
ATOM 998 C C . SER A 1 140 ? 5.781 4.415 -4.055 1.00 92.69 140 SER A C 1
ATOM 1000 O O . SER A 1 140 ? 4.898 4.088 -3.271 1.00 92.69 140 SER A O 1
ATOM 1002 N N . ARG A 1 141 ? 7.032 4.686 -3.642 1.00 91.81 141 ARG A N 1
ATOM 1003 C CA . ARG A 1 141 ? 7.437 4.598 -2.228 1.00 91.81 141 ARG A CA 1
ATOM 1004 C C . ARG A 1 141 ? 6.752 5.656 -1.373 1.00 91.81 141 ARG A C 1
ATOM 1006 O O . ARG A 1 141 ? 6.125 5.287 -0.390 1.00 91.81 141 ARG A O 1
ATOM 1013 N N . GLY A 1 142 ? 6.783 6.919 -1.798 1.00 91.75 142 GLY A N 1
ATOM 1014 C CA . GLY A 1 142 ? 6.107 8.000 -1.072 1.00 91.75 142 GLY A CA 1
ATOM 1015 C C . GLY A 1 142 ? 4.602 7.749 -0.951 1.00 91.75 142 GLY A C 1
ATOM 1016 O O . GLY A 1 142 ? 4.036 7.857 0.128 1.00 91.75 142 GLY A O 1
ATOM 1017 N N . ALA A 1 143 ? 3.964 7.280 -2.029 1.00 93.12 143 ALA A N 1
ATOM 1018 C CA . ALA A 1 143 ? 2.549 6.913 -1.981 1.00 93.12 143 ALA A CA 1
ATOM 1019 C C . ALA A 1 143 ? 2.254 5.742 -1.018 1.00 93.12 143 ALA A C 1
ATOM 1021 O O . ALA A 1 143 ? 1.195 5.729 -0.395 1.00 93.12 143 ALA A O 1
ATOM 1022 N N . LYS A 1 144 ? 3.171 4.770 -0.874 1.00 93.81 144 LYS A N 1
ATOM 1023 C CA . LYS A 1 144 ? 3.044 3.683 0.116 1.00 93.81 144 LYS A CA 1
ATOM 1024 C C . LYS A 1 144 ? 3.172 4.219 1.536 1.00 93.81 144 LYS A C 1
ATOM 1026 O O . LYS A 1 144 ? 2.361 3.852 2.376 1.00 93.81 144 LYS A O 1
ATOM 1031 N N . GLU A 1 145 ? 4.158 5.073 1.795 1.00 93.81 145 GLU A N 1
ATOM 1032 C CA . GLU A 1 145 ? 4.379 5.697 3.106 1.00 93.81 145 GLU A CA 1
ATOM 1033 C C . GLU A 1 145 ? 3.162 6.519 3.550 1.00 93.81 145 GLU A C 1
ATOM 1035 O O . GLU A 1 145 ? 2.659 6.302 4.652 1.00 93.81 145 GLU A O 1
ATOM 1040 N N . ASP A 1 146 ? 2.614 7.357 2.663 1.00 95.44 146 ASP A N 1
ATOM 1041 C CA . ASP A 1 146 ? 1.379 8.110 2.920 1.00 95.44 146 ASP A CA 1
ATOM 1042 C C . ASP A 1 146 ? 0.198 7.174 3.226 1.00 95.44 146 ASP A C 1
ATOM 1044 O O . ASP A 1 146 ? -0.573 7.404 4.161 1.00 95.44 146 ASP A O 1
ATOM 1048 N N . ALA A 1 147 ? 0.057 6.091 2.452 1.00 95.88 147 ALA A N 1
ATOM 1049 C CA . ALA A 1 147 ? -1.005 5.112 2.658 1.00 95.88 147 ALA A CA 1
ATOM 1050 C C . ALA A 1 147 ? -0.865 4.389 4.010 1.00 95.88 147 ALA A C 1
ATOM 1052 O O . ALA A 1 147 ? -1.860 4.206 4.707 1.00 95.88 147 ALA A O 1
ATOM 1053 N N . HIS A 1 148 ? 0.360 4.026 4.413 1.00 95.19 148 HIS A N 1
ATOM 1054 C CA . HIS A 1 148 ? 0.636 3.456 5.735 1.00 95.19 148 HIS A CA 1
ATOM 1055 C C . HIS A 1 148 ? 0.290 4.426 6.860 1.00 95.19 148 HIS A C 1
ATOM 1057 O O . HIS A 1 148 ? -0.370 4.017 7.811 1.00 95.19 148 HIS A O 1
ATOM 1063 N N . GLY A 1 149 ? 0.700 5.694 6.751 1.00 95.69 149 GLY A N 1
ATOM 1064 C CA . GLY A 1 149 ? 0.399 6.710 7.761 1.00 95.69 149 GLY A CA 1
ATOM 1065 C C . GLY A 1 149 ? -1.104 6.832 7.995 1.00 95.69 149 GLY A C 1
ATOM 1066 O O . GLY A 1 149 ? -1.578 6.681 9.116 1.00 95.69 149 GLY A O 1
ATOM 1067 N N . HIS A 1 150 ? -1.875 6.968 6.917 1.00 97.75 150 HIS A N 1
ATOM 1068 C CA . HIS A 1 150 ? -3.329 7.038 7.014 1.00 97.75 150 HIS A CA 1
ATOM 1069 C C . HIS A 1 150 ? -3.986 5.742 7.503 1.00 97.75 150 HIS A C 1
ATOM 1071 O O . HIS A 1 150 ? -4.965 5.803 8.242 1.00 97.75 150 HIS A O 1
ATOM 1077 N N . ALA A 1 151 ? -3.469 4.569 7.135 1.00 97.31 151 ALA A N 1
ATOM 1078 C CA . ALA A 1 151 ? -3.991 3.308 7.655 1.00 97.31 151 ALA A CA 1
ATOM 1079 C C . ALA A 1 151 ?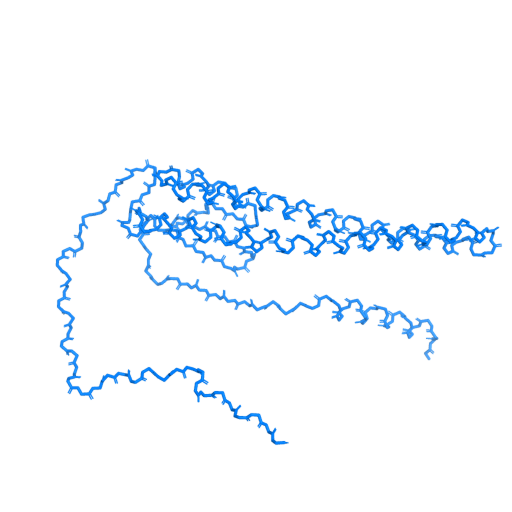 -3.764 3.184 9.172 1.00 97.31 151 ALA A C 1
ATOM 1081 O O . ALA A 1 151 ? -4.661 2.749 9.892 1.00 97.31 151 ALA A O 1
ATOM 1082 N N . LEU A 1 152 ? -2.591 3.601 9.663 1.00 96.50 152 LEU A N 1
ATOM 1083 C CA . LEU A 1 152 ? -2.278 3.638 11.093 1.00 96.50 152 LEU A CA 1
ATOM 1084 C C . LEU A 1 152 ? -3.176 4.626 11.841 1.00 96.50 152 LEU A C 1
ATOM 1086 O O . LEU A 1 152 ? -3.731 4.265 12.876 1.00 96.50 152 LEU A O 1
ATOM 1090 N N . ASP A 1 153 ? -3.373 5.830 11.300 1.00 97.88 153 ASP A N 1
ATOM 1091 C CA . ASP A 1 153 ? -4.288 6.817 11.880 1.00 97.88 153 ASP A CA 1
ATOM 1092 C C . ASP A 1 153 ? -5.714 6.262 11.964 1.00 97.88 153 ASP A C 1
ATOM 1094 O O . ASP A 1 153 ? -6.356 6.364 13.007 1.00 97.88 153 ASP A O 1
ATOM 1098 N N . ALA A 1 154 ? -6.200 5.616 10.899 1.00 98.31 154 ALA A N 1
ATOM 1099 C CA . ALA A 1 154 ? -7.524 5.003 10.885 1.00 98.31 154 ALA A CA 1
ATOM 1100 C C . ALA A 1 154 ? -7.679 3.937 11.979 1.00 98.31 154 ALA A C 1
ATOM 1102 O O . ALA A 1 154 ? -8.674 3.936 12.703 1.00 98.31 154 ALA A O 1
ATOM 1103 N N . VAL A 1 155 ? -6.681 3.061 12.125 1.00 97.69 155 VAL A N 1
ATOM 1104 C CA . VAL A 1 155 ? -6.648 2.034 13.176 1.00 97.69 155 VAL A CA 1
ATOM 1105 C C . VAL A 1 155 ? -6.640 2.670 14.565 1.00 97.69 155 VAL A C 1
ATOM 1107 O O . VAL A 1 155 ? -7.415 2.244 15.417 1.00 97.69 155 VAL A O 1
ATOM 1110 N N . ASN A 1 156 ? -5.829 3.706 14.784 1.00 97.12 156 ASN A N 1
ATOM 1111 C CA . ASN A 1 156 ? -5.734 4.395 16.071 1.00 97.12 156 ASN A CA 1
ATOM 1112 C C . ASN A 1 156 ? -7.052 5.084 16.443 1.00 97.12 156 ASN A C 1
ATOM 1114 O O . ASN A 1 156 ? -7.603 4.791 17.499 1.00 97.12 156 ASN A O 1
ATOM 1118 N N . TYR A 1 157 ? -7.615 5.914 15.557 1.00 98.44 157 TYR A N 1
ATOM 1119 C CA . TYR A 1 157 ? -8.895 6.588 15.810 1.00 98.44 157 TYR A CA 1
ATOM 1120 C C . TYR A 1 157 ? -10.025 5.593 16.085 1.00 98.44 157 TYR A C 1
ATOM 1122 O O . TYR A 1 157 ? -10.838 5.798 16.986 1.00 98.44 157 TYR A O 1
ATOM 1130 N N . TYR A 1 158 ? -10.081 4.500 15.322 1.00 98.31 158 TYR A N 1
ATOM 1131 C CA . TYR A 1 158 ? -11.078 3.462 15.540 1.00 98.31 158 TYR A CA 1
ATOM 1132 C C . TYR A 1 158 ? -10.868 2.735 16.877 1.00 98.31 158 TYR A C 1
ATOM 1134 O O . TYR A 1 158 ? -11.832 2.517 17.616 1.00 98.31 158 TYR A O 1
ATOM 1142 N N . ASN A 1 159 ? -9.630 2.365 17.211 1.00 97.00 159 ASN A N 1
ATOM 1143 C CA . ASN A 1 159 ? -9.324 1.683 18.464 1.00 97.00 159 ASN A CA 1
ATOM 1144 C C . ASN A 1 159 ? -9.610 2.581 19.670 1.00 97.00 159 ASN A C 1
ATOM 1146 O O . ASN A 1 159 ? -10.200 2.100 20.635 1.00 97.00 159 ASN A O 1
ATOM 1150 N N . ASP A 1 160 ? -9.303 3.873 19.597 1.00 96.44 160 ASP A N 1
ATOM 1151 C CA . ASP A 1 160 ? -9.580 4.832 20.669 1.00 96.44 160 ASP A CA 1
ATOM 1152 C C . ASP A 1 160 ? -11.083 5.052 20.889 1.00 96.44 160 ASP A C 1
ATOM 1154 O O . ASP A 1 160 ? -11.520 5.248 22.022 1.00 96.44 160 ASP A O 1
ATOM 1158 N N . ALA A 1 161 ? -11.894 5.000 19.828 1.00 96.69 161 ALA A N 1
ATOM 1159 C CA . ALA A 1 161 ? -13.329 5.269 19.911 1.00 96.69 161 ALA A CA 1
ATOM 1160 C C . ALA A 1 161 ? -14.193 4.020 20.170 1.00 96.69 161 ALA A C 1
ATOM 1162 O O . ALA A 1 161 ? -15.225 4.102 20.840 1.00 96.69 161 ALA A O 1
ATOM 1163 N N . VAL A 1 162 ? -13.819 2.867 19.610 1.00 96.56 162 VAL A N 1
ATOM 1164 C CA . VAL A 1 162 ? -14.682 1.674 19.531 1.00 96.56 162 VAL A CA 1
ATOM 1165 C C . VAL A 1 162 ? -13.900 0.400 19.841 1.00 96.56 162 VAL A C 1
ATOM 1167 O O . VAL A 1 162 ? -14.293 -0.364 20.728 1.00 96.56 162 VAL A O 1
ATOM 1170 N N . GLY A 1 163 ? -12.784 0.183 19.142 1.00 93.50 163 GLY A N 1
ATOM 1171 C CA . GLY A 1 163 ? -12.083 -1.099 19.144 1.00 93.50 163 GLY A CA 1
ATOM 1172 C C . GLY A 1 163 ? -11.531 -1.507 20.511 1.00 93.50 163 GLY A C 1
ATOM 1173 O O . GLY A 1 163 ? -11.786 -2.628 20.956 1.00 93.50 163 GLY A O 1
ATOM 1174 N N . SER A 1 164 ? -10.851 -0.598 21.218 1.00 93.00 164 SER A N 1
ATOM 1175 C CA . SER A 1 164 ? -10.251 -0.860 22.540 1.00 93.00 164 SER A CA 1
ATOM 1176 C C . SER A 1 164 ? -11.293 -1.168 23.617 1.00 93.00 164 SER A C 1
ATOM 1178 O O . SER A 1 164 ? -11.019 -1.901 24.568 1.00 93.00 164 SER A O 1
ATOM 1180 N N . PHE A 1 165 ? -12.524 -0.681 23.438 1.00 93.06 165 PHE A N 1
ATOM 1181 C CA . PHE A 1 165 ? -13.644 -1.004 24.312 1.00 93.06 165 PHE A CA 1
ATOM 1182 C C . PHE A 1 165 ? -14.289 -2.353 23.979 1.00 93.06 165 PHE A C 1
ATOM 1184 O O . PHE A 1 165 ? -15.213 -2.758 24.669 1.00 93.06 165 PHE A O 1
ATOM 1191 N N . GLY A 1 166 ? -13.831 -3.071 22.951 1.00 92.94 166 GLY A N 1
ATOM 1192 C CA . GLY A 1 166 ? -14.330 -4.399 22.591 1.00 92.94 166 GLY A CA 1
ATOM 1193 C C . GLY A 1 166 ? -15.615 -4.413 21.758 1.00 92.94 166 GLY A C 1
ATOM 1194 O O . GLY A 1 166 ? -16.177 -5.493 21.547 1.00 92.94 166 GLY A O 1
ATOM 1195 N N . ALA A 1 167 ? -16.073 -3.257 21.276 1.00 94.50 167 ALA A N 1
ATOM 1196 C CA . ALA A 1 167 ? -17.180 -3.143 20.329 1.00 94.50 167 ALA A CA 1
ATOM 1197 C C . ALA A 1 167 ? -16.674 -3.161 18.877 1.00 94.50 167 ALA A C 1
ATOM 1199 O O . ALA A 1 167 ? -15.504 -2.883 18.627 1.00 94.50 167 ALA A O 1
ATOM 1200 N N . THR A 1 168 ? -17.546 -3.482 17.918 1.00 95.81 168 THR A N 1
ATOM 1201 C CA . THR A 1 168 ? -17.265 -3.332 16.479 1.00 95.81 168 THR A CA 1
ATOM 1202 C C . THR A 1 168 ? -18.271 -2.381 15.842 1.00 95.81 168 THR A C 1
ATOM 1204 O O . THR A 1 168 ? -19.357 -2.180 16.383 1.00 95.81 168 THR A O 1
ATOM 1207 N N . CYS A 1 169 ? -17.960 -1.816 14.672 1.00 95.81 169 CYS A N 1
ATOM 1208 C CA . CYS A 1 169 ? -18.938 -1.002 13.939 1.00 95.81 169 CYS A CA 1
ATOM 1209 C C . CYS A 1 169 ? -20.179 -1.795 13.483 1.00 95.81 169 CYS A C 1
ATOM 1211 O O . CYS A 1 169 ? -21.199 -1.186 13.174 1.00 95.81 169 CYS A O 1
ATOM 1213 N N . GLU A 1 170 ? -20.106 -3.130 13.433 1.00 94.31 170 GLU A N 1
ATOM 1214 C CA . GLU A 1 170 ? -21.224 -3.986 13.020 1.00 94.31 170 GLU A CA 1
ATOM 1215 C C . GLU A 1 170 ? -22.308 -4.085 14.106 1.00 94.31 170 GLU A C 1
ATOM 1217 O O . GLU A 1 170 ? -23.494 -4.112 13.779 1.00 94.31 170 GLU A O 1
ATOM 1222 N N . ASP A 1 171 ? -21.921 -4.137 15.388 1.00 92.38 171 ASP A N 1
ATOM 1223 C CA . ASP A 1 171 ? -22.855 -4.399 16.494 1.00 92.38 171 ASP A CA 1
ATOM 1224 C C . ASP A 1 171 ? -22.882 -3.337 17.600 1.00 92.38 171 ASP A C 1
ATOM 1226 O O . ASP A 1 171 ? -23.818 -3.333 18.403 1.00 92.38 171 ASP A O 1
ATOM 1230 N N . LEU A 1 172 ? -21.865 -2.469 17.673 1.00 92.81 172 LEU A N 1
ATOM 1231 C CA . LEU A 1 172 ? -21.648 -1.466 18.723 1.00 92.81 172 LEU A CA 1
ATOM 1232 C C . LEU A 1 172 ? -21.929 -1.993 20.142 1.00 92.81 172 LEU A C 1
ATOM 1234 O O . LEU A 1 172 ? -22.388 -1.267 21.026 1.00 92.81 172 LEU A O 1
ATOM 1238 N N . THR A 1 173 ? -21.670 -3.284 20.363 1.00 93.38 173 THR A N 1
ATOM 1239 C CA . THR A 1 173 ? -21.971 -3.956 21.623 1.00 93.38 173 THR A CA 1
ATOM 1240 C C . THR A 1 173 ? -20.730 -3.952 22.502 1.00 93.38 173 THR A C 1
ATOM 1242 O O . THR A 1 173 ? -19.732 -4.618 22.213 1.00 93.38 173 THR A O 1
ATOM 1245 N N . TYR A 1 174 ? -20.810 -3.199 23.596 1.00 90.25 174 TYR A N 1
ATOM 1246 C CA . TYR A 1 174 ? -19.728 -3.050 24.559 1.00 90.25 174 TYR A CA 1
ATOM 1247 C C . TYR A 1 174 ? -19.819 -4.133 25.650 1.00 90.25 174 TYR A C 1
ATOM 1249 O O . TYR A 1 174 ? -20.897 -4.344 26.215 1.00 90.25 174 TYR A O 1
ATOM 1257 N N . PRO A 1 175 ? -18.713 -4.827 25.976 1.00 86.44 175 PRO A N 1
ATOM 1258 C CA . PRO A 1 175 ? -18.655 -5.714 27.125 1.00 86.44 175 PRO A CA 1
ATOM 1259 C C . PRO A 1 175 ? -18.881 -4.922 28.417 1.00 86.44 175 PRO A C 1
ATOM 1261 O O . PRO A 1 175 ? -18.595 -3.725 28.503 1.00 86.44 175 PRO A O 1
ATOM 1264 N N . ALA A 1 176 ? -19.381 -5.608 29.448 1.00 85.25 176 ALA A N 1
ATOM 1265 C CA . ALA A 1 176 ? -19.483 -5.013 30.772 1.00 85.25 176 ALA A CA 1
ATOM 1266 C C . ALA A 1 176 ? -18.098 -4.495 31.215 1.00 85.25 176 ALA A C 1
ATOM 1268 O O . ALA A 1 176 ? -17.102 -5.195 30.999 1.00 85.25 176 ALA A O 1
ATOM 1269 N N . PRO A 1 177 ? -18.012 -3.306 31.840 1.00 80.44 177 PRO A N 1
ATOM 1270 C CA . PRO A 1 177 ? -16.754 -2.800 32.375 1.00 80.44 177 PRO A CA 1
ATOM 1271 C C . PRO A 1 177 ? -16.099 -3.855 33.268 1.00 80.44 177 PRO A C 1
ATOM 1273 O O . PRO A 1 177 ? -16.798 -4.524 34.031 1.00 80.44 177 PRO A O 1
ATOM 1276 N N . ALA A 1 178 ? -14.772 -3.983 33.215 1.00 76.25 178 ALA A N 1
ATOM 1277 C CA . ALA A 1 178 ? -14.004 -5.026 33.912 1.00 76.25 178 ALA A CA 1
ATOM 1278 C C . ALA A 1 178 ? -14.040 -4.950 35.462 1.00 76.25 178 ALA A C 1
ATOM 1280 O O . ALA A 1 178 ? -13.219 -5.562 36.141 1.00 76.25 178 ALA A O 1
ATOM 1281 N N . GLY A 1 179 ? -14.998 -4.225 36.043 1.00 75.12 179 GLY A N 1
ATOM 1282 C CA . GLY A 1 179 ? -15.040 -3.882 37.456 1.00 75.12 179 GLY A CA 1
ATOM 1283 C C . GLY A 1 179 ? -13.959 -2.862 37.826 1.00 75.12 179 GLY A C 1
ATOM 1284 O O . GLY A 1 179 ? -13.181 -2.429 36.972 1.00 75.12 179 GLY A O 1
ATOM 1285 N N . PRO A 1 180 ? -13.908 -2.425 39.094 1.00 77.75 180 PRO A N 1
ATOM 1286 C CA . PRO A 1 180 ? -12.807 -1.601 39.570 1.00 77.75 180 PRO A CA 1
ATOM 1287 C C . PRO A 1 180 ? -11.492 -2.348 39.345 1.00 77.75 180 PRO A C 1
ATOM 1289 O O . PRO A 1 180 ? -11.390 -3.535 39.668 1.00 77.75 180 PRO A O 1
ATOM 1292 N N . ALA A 1 181 ? -10.497 -1.644 38.798 1.00 74.94 181 ALA A N 1
ATOM 1293 C CA . ALA A 1 181 ? -9.151 -2.179 38.662 1.00 74.94 181 ALA A CA 1
ATOM 1294 C C . ALA A 1 181 ? -8.738 -2.784 40.007 1.00 74.94 181 ALA A C 1
ATOM 1296 O O . ALA A 1 181 ? -8.802 -2.111 41.041 1.00 74.94 181 ALA A O 1
ATOM 1297 N N . GLN A 1 182 ? -8.364 -4.065 40.004 1.00 72.12 182 GLN A N 1
ATOM 1298 C CA . GLN A 1 182 ? -7.781 -4.667 41.195 1.00 72.12 182 GLN A CA 1
ATOM 1299 C C . GLN A 1 182 ? -6.595 -3.795 41.592 1.00 72.12 182 GLN A C 1
ATOM 1301 O O . GLN A 1 182 ? -5.766 -3.466 40.740 1.00 72.12 182 GLN A O 1
ATOM 1306 N N . ALA A 1 183 ? -6.555 -3.372 42.858 1.00 74.62 183 ALA A N 1
ATOM 1307 C CA . ALA A 1 183 ? -5.443 -2.586 43.360 1.00 74.62 183 ALA A CA 1
ATOM 1308 C C . ALA A 1 183 ? -4.159 -3.336 43.003 1.00 74.62 183 ALA A C 1
ATOM 1310 O O . ALA A 1 183 ? -3.982 -4.489 43.410 1.00 74.62 183 ALA A O 1
ATOM 1311 N N . ALA A 1 184 ? -3.310 -2.703 42.190 1.00 75.00 184 ALA A N 1
ATOM 1312 C CA . ALA A 1 184 ? -2.010 -3.265 41.882 1.00 75.00 184 ALA A CA 1
ATOM 1313 C C . ALA A 1 184 ? -1.334 -3.614 43.220 1.00 75.00 184 ALA A C 1
ATOM 1315 O O . ALA A 1 184 ? -1.441 -2.821 44.166 1.00 75.00 184 ALA A O 1
ATOM 1316 N N . PRO A 1 185 ? -0.679 -4.784 43.340 1.00 77.38 185 PRO A N 1
ATOM 1317 C CA . PRO A 1 185 ? 0.101 -5.099 44.527 1.00 77.38 185 PRO A CA 1
ATOM 1318 C C . PRO A 1 185 ? 1.002 -3.906 44.835 1.00 77.38 185 PRO A C 1
ATOM 1320 O O . PRO A 1 185 ? 1.620 -3.367 43.913 1.00 77.38 185 PRO A O 1
ATOM 1323 N N . ALA A 1 186 ? 1.034 -3.465 46.096 1.00 74.56 186 ALA A N 1
ATOM 1324 C CA . ALA A 1 186 ? 1.875 -2.348 46.501 1.00 74.56 186 ALA A CA 1
ATOM 1325 C C . ALA A 1 186 ? 3.289 -2.594 45.963 1.00 74.56 186 ALA A C 1
ATOM 1327 O O . ALA A 1 186 ? 3.922 -3.592 46.320 1.00 74.56 186 ALA A O 1
ATOM 1328 N N . ALA A 1 187 ? 3.745 -1.728 45.053 1.00 68.56 187 ALA A N 1
ATOM 1329 C CA . ALA A 1 187 ? 5.095 -1.827 44.531 1.00 68.56 187 ALA A CA 1
ATOM 1330 C C . ALA A 1 187 ? 6.048 -1.821 45.735 1.00 68.56 187 ALA A C 1
ATOM 1332 O O . ALA A 1 187 ? 5.849 -0.998 46.638 1.00 68.56 187 ALA A O 1
ATOM 1333 N N . PRO A 1 188 ? 7.046 -2.722 45.801 1.00 75.19 188 PRO A N 1
ATOM 1334 C CA . PRO A 1 188 ? 8.035 -2.670 46.862 1.00 75.19 188 PRO A CA 1
ATOM 1335 C C . PRO A 1 188 ? 8.640 -1.266 46.866 1.00 75.19 188 PRO A C 1
ATOM 1337 O O . PRO A 1 188 ? 9.243 -0.819 45.888 1.00 75.19 188 PRO A O 1
ATOM 1340 N N . SER A 1 189 ? 8.400 -0.540 47.955 1.00 63.75 189 SER A N 1
ATOM 1341 C CA . SER A 1 189 ? 8.876 0.817 48.169 1.00 63.75 189 SER A CA 1
ATOM 1342 C C . SER A 1 189 ? 10.404 0.806 48.123 1.00 63.75 189 SER A C 1
ATOM 1344 O O . SER A 1 189 ? 11.040 0.441 49.109 1.00 63.75 189 SER A O 1
ATOM 1346 N N . GLY A 1 190 ? 11.007 1.138 46.980 1.00 62.56 190 GLY A N 1
ATOM 1347 C CA . GLY A 1 190 ? 12.465 1.251 46.912 1.00 62.56 190 GLY A CA 1
ATOM 1348 C C . GLY A 1 190 ? 13.129 1.195 45.543 1.00 62.56 190 GLY A C 1
ATOM 1349 O O . GLY A 1 190 ? 14.275 1.618 45.446 1.00 62.56 190 GLY A O 1
ATOM 1350 N N . GLN A 1 191 ? 12.474 0.724 44.481 1.00 58.81 191 GLN A N 1
ATOM 1351 C CA . GLN A 1 191 ? 13.106 0.691 43.158 1.00 58.81 191 GLN A CA 1
ATOM 1352 C C . GLN A 1 191 ? 12.118 1.129 42.088 1.00 58.81 191 GLN A C 1
ATOM 1354 O O . GLN A 1 191 ? 11.370 0.325 41.544 1.00 58.81 191 GLN A O 1
ATOM 1359 N N . VAL A 1 192 ? 12.133 2.423 41.770 1.00 62.12 192 VAL A N 1
ATOM 1360 C CA . VAL A 1 192 ? 11.685 2.860 40.448 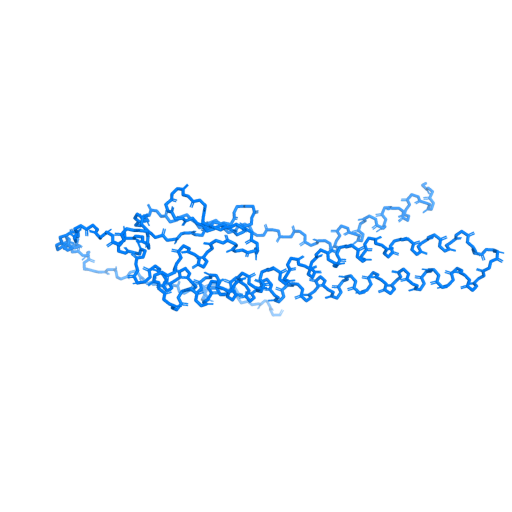1.00 62.12 192 VAL A CA 1
ATOM 1361 C C . VAL A 1 192 ? 12.698 2.253 39.476 1.00 62.12 192 VAL A C 1
ATOM 1363 O O . VAL A 1 192 ? 13.890 2.546 39.628 1.00 62.12 192 VAL A O 1
ATOM 1366 N N . PRO A 1 193 ? 12.305 1.380 38.533 1.00 64.19 193 PRO A N 1
ATOM 1367 C CA . PRO A 1 193 ? 13.208 0.974 37.471 1.00 64.19 193 PRO A CA 1
ATOM 1368 C C . PRO A 1 193 ? 13.675 2.257 36.796 1.00 64.19 193 PRO A C 1
ATOM 1370 O O . PRO A 1 193 ? 12.866 3.014 36.257 1.00 64.19 193 PRO A O 1
ATOM 1373 N N . ARG A 1 194 ? 14.967 2.563 36.907 1.00 69.19 194 ARG A N 1
ATOM 1374 C CA . ARG A 1 194 ? 15.551 3.678 36.176 1.00 69.19 194 ARG A CA 1
ATOM 1375 C C . ARG A 1 194 ? 15.413 3.286 34.710 1.00 69.19 194 ARG A C 1
ATOM 1377 O O . ARG A 1 194 ? 16.084 2.356 34.273 1.00 69.19 194 ARG A O 1
ATOM 1384 N N . TYR A 1 195 ? 14.489 3.914 33.990 1.00 66.81 195 TYR A N 1
ATOM 1385 C CA . TYR A 1 195 ? 14.438 3.781 32.543 1.00 66.81 195 TYR A CA 1
ATOM 1386 C C . TYR A 1 195 ? 15.748 4.372 32.023 1.00 66.81 195 TYR A C 1
ATOM 1388 O O . TYR A 1 195 ? 15.924 5.587 32.012 1.00 66.81 195 TYR A O 1
ATOM 1396 N N . THR A 1 196 ? 16.722 3.517 31.726 1.00 66.06 196 THR A N 1
ATOM 1397 C CA . THR A 1 196 ? 17.901 3.918 30.966 1.00 66.06 196 THR A CA 1
ATOM 1398 C C . THR A 1 196 ? 17.440 4.108 29.538 1.00 66.06 196 THR A C 1
ATOM 1400 O O . THR A 1 196 ? 17.047 3.137 28.891 1.00 66.06 196 THR A O 1
ATOM 1403 N N . ASP A 1 197 ? 17.446 5.359 29.086 1.00 60.12 197 ASP A N 1
ATOM 1404 C CA . ASP A 1 197 ? 17.219 5.695 27.689 1.00 60.12 197 ASP A CA 1
ATOM 1405 C C . ASP A 1 197 ? 18.216 4.895 26.827 1.00 60.12 197 ASP A C 1
ATOM 1407 O O . ASP A 1 197 ? 19.427 5.002 27.048 1.00 60.12 197 ASP A O 1
ATOM 1411 N N . PRO A 1 198 ? 17.753 4.062 25.877 1.00 63.66 198 PRO A N 1
ATOM 1412 C CA . PRO A 1 198 ? 18.636 3.336 24.968 1.00 63.66 198 PRO A CA 1
ATOM 1413 C C . PRO A 1 198 ? 19.605 4.253 24.206 1.00 63.66 198 PRO A C 1
ATOM 1415 O O . PRO A 1 198 ? 20.676 3.799 23.806 1.00 63.66 198 PRO A O 1
ATOM 1418 N N . ALA A 1 199 ? 19.267 5.538 24.038 1.00 63.72 199 ALA A N 1
ATOM 1419 C CA . ALA A 1 199 ? 20.140 6.526 23.410 1.00 63.72 199 ALA A CA 1
ATOM 1420 C C . ALA A 1 199 ? 21.434 6.799 24.205 1.00 63.72 199 ALA A C 1
ATOM 1422 O O . ALA A 1 199 ? 22.442 7.172 23.609 1.00 63.72 199 ALA A O 1
ATOM 1423 N N . GLU A 1 200 ? 21.451 6.561 25.520 1.00 59.28 200 GLU A N 1
ATOM 1424 C CA . GLU A 1 200 ? 22.622 6.801 26.379 1.00 59.28 200 GLU A CA 1
ATOM 1425 C C . GLU A 1 200 ? 23.646 5.646 26.347 1.00 59.28 200 GLU A C 1
ATOM 1427 O O . GLU A 1 200 ? 24.743 5.764 26.883 1.00 59.28 200 GLU A O 1
ATOM 1432 N N . GLN A 1 201 ? 23.323 4.525 25.689 1.00 58.72 201 GLN A N 1
ATOM 1433 C CA . GLN A 1 201 ? 24.229 3.377 25.522 1.00 58.72 201 GLN A CA 1
ATOM 1434 C C . GLN A 1 201 ? 24.905 3.315 24.144 1.00 58.72 201 GLN A C 1
ATOM 1436 O O . GLN A 1 201 ? 25.604 2.342 23.851 1.00 58.72 201 GLN A O 1
ATOM 1441 N N . ALA A 1 202 ? 24.717 4.324 23.288 1.00 72.31 202 ALA A N 1
ATOM 1442 C CA . ALA A 1 202 ? 25.435 4.385 22.023 1.00 72.31 202 ALA A CA 1
ATOM 1443 C C . ALA A 1 202 ? 26.943 4.581 22.297 1.00 72.31 202 ALA A C 1
ATOM 1445 O O . ALA A 1 202 ? 27.313 5.548 22.965 1.00 72.31 202 ALA A O 1
ATOM 1446 N N . PRO A 1 203 ? 27.827 3.683 21.823 1.00 74.94 203 PRO A N 1
ATOM 1447 C CA . PRO A 1 203 ? 29.265 3.863 21.978 1.00 74.94 203 PRO A CA 1
ATOM 1448 C C . PRO A 1 203 ? 29.708 5.149 21.272 1.00 74.94 203 PRO A C 1
ATOM 1450 O O . PRO A 1 203 ? 29.306 5.400 20.133 1.00 74.94 203 PRO A O 1
ATOM 1453 N N . GLU A 1 204 ? 30.533 5.957 21.945 1.00 73.81 204 GLU A N 1
ATOM 1454 C CA . GLU A 1 204 ? 31.152 7.133 21.329 1.00 73.81 204 GLU A CA 1
ATOM 1455 C C . GLU A 1 204 ? 31.906 6.722 20.050 1.00 73.81 204 GLU A C 1
ATOM 1457 O O . GLU A 1 204 ? 32.583 5.684 20.037 1.00 73.81 204 GLU A O 1
ATOM 1462 N N . PRO A 1 205 ? 31.795 7.505 18.961 1.00 74.75 205 PRO A N 1
ATOM 1463 C CA . PRO A 1 205 ? 32.551 7.240 17.747 1.00 74.75 205 PRO A CA 1
ATOM 1464 C C . PRO A 1 205 ? 34.063 7.333 18.031 1.00 74.75 205 PRO A C 1
ATOM 1466 O O . PRO A 1 205 ? 34.487 8.189 18.810 1.00 74.75 205 PRO A O 1
ATOM 1469 N N . PRO A 1 206 ? 34.888 6.462 17.419 1.00 80.12 206 PRO A N 1
ATOM 1470 C CA . PRO A 1 206 ? 36.335 6.493 17.607 1.00 80.12 206 PRO A CA 1
ATOM 1471 C C . PRO A 1 206 ? 36.944 7.809 17.078 1.00 80.12 206 PRO A C 1
ATOM 1473 O O . PRO A 1 206 ? 36.388 8.386 16.138 1.00 80.12 206 PRO A O 1
ATOM 1476 N N . PRO A 1 207 ? 38.064 8.270 17.669 1.00 71.06 207 PRO A N 1
ATOM 1477 C CA . PRO A 1 207 ? 38.743 9.509 17.282 1.00 71.06 207 PRO A CA 1
ATOM 1478 C C . PRO A 1 207 ? 39.373 9.457 15.885 1.00 71.06 207 PRO A C 1
ATOM 1480 O O . PRO A 1 207 ? 39.771 8.354 15.439 1.00 71.06 207 PRO A O 1
#